Protein AF-A0A8H6GV64-F1 (afdb_monomer)

InterPro domains:
  IPR007219 Xylanolytic transcriptional activator, regulatory domain [PF04082] (19-149)
  IPR007219 Xylanolytic transcriptional activator, regulatory domain [SM00906] (19-96)
  IPR050987 ABC-transporter-regulating transcription factor-like [PTHR46910] (13-184)

Structure (mmCIF, N/CA/C/O backbone):
data_AF-A0A8H6GV64-F1
#
_entry.id   AF-A0A8H6GV64-F1
#
loop_
_atom_site.group_PDB
_atom_site.id
_atom_site.type_symbol
_atom_site.label_atom_id
_atom_site.label_alt_id
_atom_site.label_comp_id
_atom_site.label_asym_id
_atom_site.label_entity_id
_atom_site.label_seq_id
_atom_site.pdbx_PDB_ins_code
_atom_site.Cartn_x
_atom_site.Cartn_y
_atom_site.Cartn_z
_atom_site.occupancy
_atom_site.B_iso_or_equiv
_atom_site.auth_seq_id
_atom_site.auth_comp_id
_atom_site.auth_asym_id
_atom_site.auth_atom_id
_atom_site.pdbx_PDB_model_num
ATOM 1 N N . MET A 1 1 ? -35.733 38.624 -28.979 1.00 41.91 1 MET A N 1
ATOM 2 C CA . MET A 1 1 ? -34.500 38.012 -29.517 1.00 41.91 1 MET A CA 1
ATOM 3 C C . MET A 1 1 ? -33.500 37.915 -28.380 1.00 41.91 1 MET A C 1
ATOM 5 O O . MET A 1 1 ? -32.844 38.896 -28.070 1.00 41.91 1 MET A O 1
ATOM 9 N N . THR A 1 2 ? -33.459 36.774 -27.701 1.00 40.12 2 THR A N 1
ATOM 10 C CA . THR A 1 2 ? -32.492 36.476 -26.637 1.00 40.12 2 THR A CA 1
ATOM 11 C C . THR A 1 2 ? -31.689 35.271 -27.105 1.00 40.12 2 THR A C 1
ATOM 13 O O . THR A 1 2 ? -32.240 34.185 -27.264 1.00 40.12 2 THR A O 1
ATOM 16 N N . SER A 1 3 ? -30.422 35.503 -27.432 1.00 42.69 3 SER A N 1
ATOM 17 C CA . SER A 1 3 ? -29.451 34.480 -27.822 1.00 42.69 3 SER A CA 1
ATOM 18 C C . SER A 1 3 ? -29.187 33.507 -26.666 1.00 42.69 3 SER A C 1
ATOM 20 O O . SER A 1 3 ? -29.067 33.973 -25.530 1.00 42.69 3 SER A O 1
ATOM 22 N N . PRO A 1 4 ? -29.038 32.196 -26.918 1.00 49.00 4 PRO A N 1
ATOM 23 C CA . PRO A 1 4 ? -28.569 31.264 -25.904 1.00 49.00 4 PRO A CA 1
ATOM 24 C C . PRO A 1 4 ? -27.054 31.430 -25.705 1.00 49.00 4 PRO A C 1
ATOM 26 O O . PRO A 1 4 ? -26.285 31.518 -26.663 1.00 49.00 4 PRO A O 1
ATOM 29 N N . THR A 1 5 ? -26.643 31.514 -24.445 1.00 54.28 5 THR A N 1
ATOM 30 C CA . THR A 1 5 ? -25.254 31.451 -23.975 1.00 54.28 5 THR A CA 1
ATOM 31 C C . THR A 1 5 ? -24.628 30.108 -24.383 1.00 54.28 5 THR A C 1
ATOM 33 O O . THR A 1 5 ? -25.319 29.093 -24.301 1.00 54.28 5 THR A O 1
ATOM 36 N N . PRO A 1 6 ? -23.357 30.058 -24.824 1.00 50.47 6 PRO A N 1
ATOM 37 C CA . PRO A 1 6 ? -22.739 28.809 -25.247 1.00 50.47 6 PRO A CA 1
ATOM 38 C C . PRO A 1 6 ? -22.439 27.931 -24.029 1.00 50.47 6 PRO A C 1
ATOM 40 O O . PRO A 1 6 ? -21.877 28.406 -23.039 1.00 50.47 6 PRO A O 1
ATOM 43 N N . ASP A 1 7 ? -22.814 26.656 -24.126 1.00 48.22 7 ASP A N 1
ATOM 44 C CA . ASP A 1 7 ? -22.441 25.617 -23.172 1.00 48.22 7 ASP A CA 1
ATOM 45 C C . ASP A 1 7 ? -20.923 25.609 -22.973 1.00 48.22 7 ASP A C 1
ATOM 47 O O . ASP A 1 7 ? -20.136 25.511 -23.920 1.00 48.22 7 ASP A O 1
ATOM 51 N N . SER A 1 8 ? -20.509 25.717 -21.714 1.00 43.03 8 SER A N 1
ATOM 52 C CA . SER A 1 8 ? -19.135 25.466 -21.311 1.00 43.03 8 SER A CA 1
ATOM 53 C C . SER A 1 8 ? -18.779 24.000 -21.600 1.00 43.03 8 SER A C 1
ATOM 55 O O . SER A 1 8 ? -19.611 23.108 -21.412 1.00 43.03 8 SER A O 1
ATOM 57 N N . PRO A 1 9 ? -17.546 23.709 -22.053 1.00 41.31 9 PRO A N 1
ATOM 58 C CA . PRO A 1 9 ? -17.137 22.343 -22.332 1.00 41.31 9 PRO A CA 1
ATOM 59 C C . PRO A 1 9 ? -17.160 21.541 -21.028 1.00 41.31 9 PRO A C 1
ATOM 61 O O . PRO A 1 9 ? -16.370 21.785 -20.113 1.00 41.31 9 PRO A O 1
ATOM 64 N N . GLN A 1 10 ? -18.074 20.573 -20.949 1.00 39.97 10 GLN A N 1
ATOM 65 C CA . GLN A 1 10 ? -18.028 19.511 -19.954 1.00 39.97 10 GLN A CA 1
ATOM 66 C C . GLN A 1 10 ? -16.743 18.720 -20.197 1.00 39.97 10 GLN A C 1
ATOM 68 O O . GLN A 1 10 ? -16.682 17.838 -21.052 1.00 39.97 10 GLN A O 1
ATOM 73 N N . SER A 1 11 ? -15.689 19.074 -19.465 1.00 36.97 11 SER A N 1
ATOM 74 C CA . SER A 1 11 ? -14.504 18.234 -19.368 1.00 36.97 11 SER A CA 1
ATOM 75 C C . SER A 1 11 ? -14.961 16.860 -18.863 1.00 36.97 11 SER A C 1
ATOM 77 O O . SER A 1 11 ? -15.677 16.810 -17.855 1.00 36.97 11 SER A O 1
ATOM 79 N N . PRO A 1 12 ? -14.614 15.743 -19.526 1.00 37.88 12 PRO A N 1
ATOM 80 C CA . PRO A 1 12 ? -14.959 14.406 -19.069 1.00 37.88 12 PRO A CA 1
ATOM 81 C C . PRO A 1 12 ? -14.041 14.037 -17.897 1.00 37.88 12 PRO A C 1
ATOM 83 O O . PRO A 1 12 ? -13.244 13.107 -17.974 1.00 37.88 12 PRO A O 1
ATOM 86 N N . ALA A 1 13 ? -14.134 14.784 -16.796 1.00 44.25 13 ALA A N 1
ATOM 87 C CA . ALA A 1 13 ? -13.658 14.325 -15.507 1.00 44.25 13 ALA A CA 1
ATOM 88 C C . ALA A 1 13 ? -14.448 13.046 -15.203 1.00 44.25 13 ALA A C 1
ATOM 90 O O . ALA A 1 13 ? -15.680 13.072 -15.108 1.00 44.25 13 ALA A O 1
ATOM 91 N N . GLY A 1 14 ? -13.742 11.913 -15.198 1.00 46.50 14 GLY A N 1
ATOM 92 C CA . GLY A 1 14 ? -14.312 10.574 -15.113 1.00 46.50 14 GLY A CA 1
ATOM 93 C C . GLY A 1 14 ? -15.399 10.502 -14.048 1.00 46.50 14 GLY A C 1
ATOM 94 O O . GLY A 1 14 ? -15.215 10.950 -12.923 1.00 46.50 14 GLY A O 1
ATOM 95 N N . LYS A 1 15 ? -16.567 9.975 -14.421 1.00 53.22 15 LYS A N 1
ATOM 96 C CA . LYS A 1 15 ? -17.739 9.885 -13.543 1.00 53.22 15 LYS A CA 1
ATOM 97 C C . LYS A 1 15 ? -17.334 9.175 -12.230 1.00 53.22 15 LYS A C 1
ATOM 99 O O . LYS A 1 15 ? -17.164 7.953 -12.268 1.00 53.22 15 LYS A O 1
ATOM 104 N N . PRO A 1 16 ? -17.263 9.870 -11.073 1.00 58.72 16 PRO A N 1
ATOM 105 C CA . PRO A 1 16 ? -16.646 9.352 -9.836 1.00 58.72 16 PRO A CA 1
ATOM 106 C C . PRO A 1 16 ? -17.297 8.086 -9.264 1.00 58.72 16 PRO A C 1
ATOM 108 O O . PRO A 1 16 ? -16.763 7.426 -8.379 1.00 58.72 16 PRO A O 1
ATOM 111 N N . LYS A 1 17 ? -18.496 7.741 -9.746 1.00 62.38 17 LYS A N 1
ATOM 112 C CA . LYS A 1 17 ? -19.212 6.531 -9.337 1.00 62.38 17 LYS A CA 1
ATOM 113 C C . LYS A 1 17 ? -18.614 5.259 -9.944 1.00 62.38 17 LYS A C 1
ATOM 115 O O . LYS A 1 17 ? -18.640 4.229 -9.286 1.00 62.38 17 LYS A O 1
ATOM 120 N N . TYR A 1 18 ? -18.070 5.310 -11.163 1.00 74.69 18 TYR A N 1
ATOM 121 C CA . TYR A 1 18 ? -17.567 4.109 -11.846 1.00 74.69 18 TYR A CA 1
ATOM 122 C C . TYR A 1 18 ? -16.149 3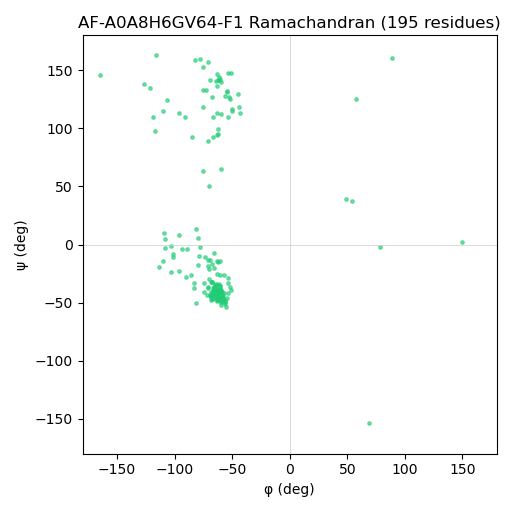.738 -11.414 1.00 74.69 18 TYR A C 1
ATOM 124 O O . TYR A 1 18 ? -15.839 2.553 -11.329 1.00 74.69 18 TYR A O 1
ATOM 132 N N . SER A 1 19 ? -15.313 4.731 -11.093 1.00 76.38 19 SER A N 1
ATOM 133 C CA . SER A 1 19 ? -13.940 4.501 -10.630 1.00 76.38 19 SER A CA 1
ATOM 134 C C . SER A 1 19 ? -13.907 3.646 -9.364 1.00 76.38 19 SER A C 1
ATOM 136 O O . SER A 1 19 ? -13.116 2.714 -9.292 1.00 76.38 19 SER A O 1
ATOM 138 N N . TRP A 1 20 ? -14.822 3.880 -8.417 1.00 79.31 20 TRP A N 1
ATOM 139 C CA . TRP A 1 20 ? -14.913 3.085 -7.189 1.00 79.31 20 TRP A CA 1
ATOM 140 C C . TRP A 1 20 ? -15.242 1.608 -7.444 1.00 79.31 20 TRP A C 1
ATOM 142 O O . TRP A 1 20 ? -14.655 0.727 -6.822 1.00 79.31 20 TRP A O 1
ATOM 152 N N . HIS A 1 21 ? -16.153 1.320 -8.377 1.00 84.31 21 HIS A N 1
ATOM 153 C CA . HIS A 1 21 ? -16.499 -0.062 -8.720 1.00 84.31 21 HIS A CA 1
ATOM 154 C C . HIS A 1 21 ? -15.339 -0.779 -9.415 1.00 84.31 21 HIS A C 1
ATOM 156 O O . HIS A 1 21 ? -14.999 -1.894 -9.036 1.00 84.31 21 HIS A O 1
ATOM 162 N N . ILE A 1 22 ? -14.695 -0.116 -10.378 1.00 86.38 22 ILE A N 1
ATOM 163 C CA . ILE A 1 22 ? -13.518 -0.657 -11.072 1.00 86.38 22 ILE A CA 1
ATOM 164 C C . ILE A 1 22 ? -12.380 -0.907 -10.076 1.00 86.38 22 ILE A C 1
ATOM 166 O O . ILE A 1 22 ? -11.725 -1.945 -10.127 1.00 86.38 22 ILE A O 1
ATOM 170 N N . PHE A 1 23 ? -12.174 0.020 -9.142 1.00 85.88 23 PHE A N 1
ATOM 171 C CA . PHE A 1 23 ? -11.189 -0.124 -8.080 1.00 85.88 23 PHE A CA 1
ATOM 172 C C . PHE A 1 23 ? -11.495 -1.326 -7.175 1.00 85.88 23 PHE A C 1
ATOM 174 O O . PHE A 1 23 ? -10.596 -2.107 -6.880 1.00 85.88 23 PHE A O 1
ATOM 181 N N . GLY A 1 24 ? -12.761 -1.532 -6.799 1.00 88.38 24 GLY A N 1
ATOM 182 C CA . GLY A 1 24 ? -13.186 -2.715 -6.044 1.00 88.38 24 GLY A CA 1
ATOM 183 C C . GLY A 1 24 ? -12.850 -4.033 -6.752 1.00 88.38 24 GLY A C 1
ATOM 184 O O . GLY A 1 24 ? -12.341 -4.959 -6.118 1.00 88.38 24 GLY A O 1
ATOM 185 N N . GLU A 1 25 ? -13.053 -4.105 -8.069 1.00 91.69 25 GLU A N 1
ATOM 186 C CA . GLU A 1 25 ? -12.667 -5.280 -8.864 1.00 91.69 25 GLU A CA 1
ATOM 187 C C . GLU A 1 25 ? -11.144 -5.462 -8.926 1.00 91.69 25 GLU A C 1
ATOM 189 O O . GLU A 1 25 ? -10.647 -6.575 -8.751 1.00 91.69 25 GLU A O 1
ATOM 194 N N . ALA A 1 26 ? -10.381 -4.377 -9.101 1.00 91.75 26 ALA A N 1
ATOM 195 C CA . ALA A 1 26 ? -8.918 -4.426 -9.082 1.00 91.75 26 ALA A CA 1
ATOM 196 C C . ALA A 1 26 ? -8.378 -4.934 -7.733 1.00 91.75 26 ALA A C 1
ATOM 198 O O . ALA A 1 26 ? -7.485 -5.783 -7.704 1.00 91.75 26 ALA A O 1
ATOM 199 N N . THR A 1 27 ? -8.965 -4.485 -6.622 1.00 91.06 27 THR A N 1
ATOM 200 C CA . THR A 1 27 ? -8.671 -4.990 -5.274 1.00 91.06 27 THR A CA 1
ATOM 201 C C . THR A 1 27 ? -8.919 -6.484 -5.166 1.00 91.06 27 THR A C 1
ATOM 203 O O . THR A 1 27 ? -8.066 -7.222 -4.667 1.00 91.06 27 THR A O 1
ATOM 206 N N . ARG A 1 28 ? -10.056 -6.957 -5.679 1.00 91.00 28 ARG A N 1
ATOM 207 C CA . ARG A 1 28 ? -10.393 -8.378 -5.641 1.00 91.00 28 ARG A CA 1
ATOM 208 C C . ARG A 1 28 ? -9.423 -9.219 -6.467 1.00 91.00 28 ARG A C 1
ATOM 210 O O . ARG A 1 28 ? -9.003 -10.280 -6.013 1.00 91.00 28 ARG A O 1
ATOM 217 N N . LEU A 1 29 ? -9.025 -8.738 -7.643 1.00 93.94 29 LEU A N 1
ATOM 218 C CA . LEU A 1 29 ? -8.012 -9.394 -8.472 1.00 93.94 29 LEU A CA 1
ATOM 219 C C . LEU A 1 29 ? -6.659 -9.465 -7.756 1.00 93.94 29 LEU A C 1
ATOM 221 O O . LEU A 1 29 ? -6.052 -10.534 -7.720 1.00 93.94 29 LEU A O 1
ATOM 225 N N . ALA A 1 30 ? -6.218 -8.373 -7.127 1.00 93.06 30 ALA A N 1
ATOM 226 C CA . ALA A 1 30 ? -4.969 -8.350 -6.368 1.00 93.06 30 ALA A CA 1
ATOM 227 C C . ALA A 1 30 ? -4.967 -9.370 -5.215 1.00 93.06 30 ALA A C 1
ATOM 229 O O . ALA A 1 30 ? -3.956 -10.031 -4.982 1.00 93.06 30 ALA A O 1
ATOM 230 N N . GLN A 1 31 ? -6.104 -9.536 -4.532 1.00 91.12 31 GLN A N 1
ATOM 231 C CA . GLN A 1 31 ? -6.280 -10.541 -3.479 1.00 91.12 31 GLN A CA 1
ATOM 232 C C . GLN A 1 31 ? -6.242 -11.972 -4.027 1.00 91.12 31 GLN A C 1
ATOM 234 O O . GLN A 1 31 ? -5.540 -12.816 -3.479 1.00 91.12 31 GLN A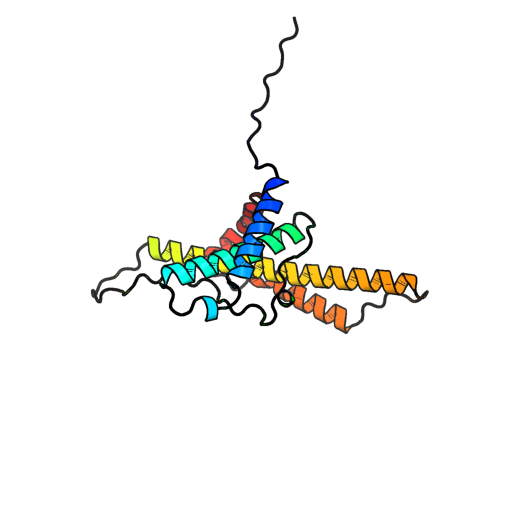 O 1
ATOM 239 N N . VAL A 1 32 ? -6.961 -12.251 -5.121 1.00 92.94 32 VAL A N 1
ATOM 240 C CA . VAL A 1 32 ? -6.994 -13.587 -5.749 1.00 92.94 32 VAL A CA 1
ATOM 241 C C . VAL A 1 32 ? -5.614 -13.998 -6.257 1.00 92.94 32 VAL A C 1
ATOM 243 O O . VAL A 1 32 ? -5.220 -15.151 -6.107 1.00 92.94 32 VAL A O 1
ATOM 246 N N . MET A 1 33 ? -4.864 -13.054 -6.822 1.00 94.12 33 MET A N 1
ATOM 247 C CA . MET A 1 33 ? -3.493 -13.275 -7.286 1.00 94.12 33 MET A CA 1
ATOM 248 C C . MET A 1 33 ? -2.462 -13.276 -6.148 1.00 94.12 33 MET A C 1
ATOM 250 O O . MET A 1 33 ? -1.283 -13.476 -6.419 1.00 94.12 33 MET A O 1
ATOM 254 N N . GLN A 1 34 ? -2.890 -13.041 -4.903 1.00 94.56 34 GLN A N 1
ATOM 255 C CA . GLN A 1 34 ? -2.037 -12.969 -3.715 1.00 94.56 34 GLN A CA 1
ATOM 256 C C . GLN A 1 34 ? -0.883 -11.970 -3.853 1.00 94.56 34 GLN A C 1
ATOM 258 O O . GLN A 1 34 ? 0.208 -12.196 -3.339 1.00 94.56 34 GLN A O 1
ATOM 263 N N . LEU A 1 35 ? -1.121 -10.830 -4.512 1.00 95.38 35 LEU A N 1
ATOM 264 C CA . LEU A 1 35 ? -0.062 -9.852 -4.796 1.00 95.38 35 LEU A CA 1
ATOM 265 C C . LEU A 1 35 ? 0.515 -9.178 -3.539 1.00 95.38 35 LEU A C 1
ATOM 267 O O . LEU A 1 35 ? 1.481 -8.426 -3.641 1.00 95.38 35 LEU A O 1
ATOM 271 N N . ASN A 1 36 ? -0.077 -9.423 -2.366 1.00 94.69 36 ASN A N 1
ATOM 272 C CA . ASN A 1 36 ? 0.444 -9.045 -1.052 1.00 94.69 36 ASN A CA 1
ATOM 273 C C . ASN A 1 36 ? 1.557 -9.984 -0.545 1.00 94.69 36 ASN A C 1
AT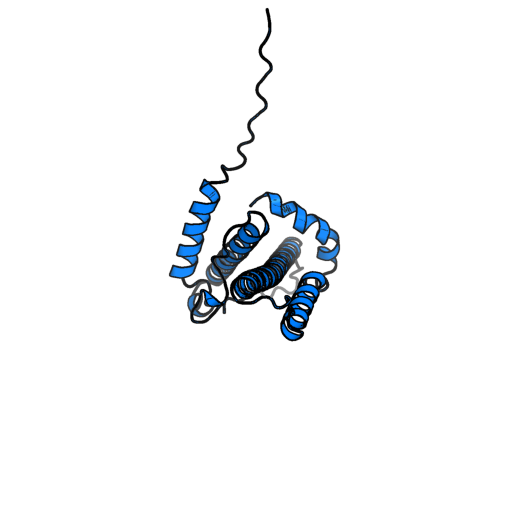OM 275 O O . ASN A 1 36 ? 2.168 -9.681 0.485 1.00 94.69 36 ASN A O 1
ATOM 279 N N . LEU A 1 37 ? 1.788 -11.115 -1.218 1.00 95.69 37 LEU A N 1
ATOM 280 C CA . LEU A 1 37 ? 2.808 -12.093 -0.868 1.00 95.69 37 LEU A CA 1
ATOM 281 C C . LEU A 1 37 ? 3.976 -12.046 -1.848 1.00 95.69 37 LEU A C 1
ATOM 283 O O . LEU A 1 37 ? 3.788 -12.272 -3.042 1.00 95.69 37 LEU A O 1
ATOM 287 N N . GLU A 1 38 ? 5.192 -11.853 -1.342 1.00 94.88 38 GLU A N 1
ATOM 288 C CA . GLU A 1 38 ? 6.400 -11.903 -2.178 1.00 94.88 38 GLU A CA 1
ATOM 289 C C . GLU A 1 38 ? 6.612 -13.309 -2.767 1.00 94.88 38 GLU A C 1
ATOM 291 O O . GLU A 1 38 ? 6.999 -13.448 -3.922 1.00 94.88 38 GLU A O 1
ATOM 296 N N . THR A 1 39 ? 6.242 -14.353 -2.019 1.00 95.81 39 THR A N 1
ATOM 297 C CA . THR A 1 39 ? 6.300 -15.752 -2.472 1.00 95.81 39 THR A CA 1
ATOM 298 C C . THR A 1 39 ? 5.422 -16.023 -3.697 1.00 95.81 39 THR A C 1
ATOM 300 O O . THR A 1 39 ? 5.729 -16.910 -4.486 1.00 95.81 39 THR A O 1
ATOM 303 N N . SER A 1 40 ? 4.355 -15.239 -3.913 1.00 95.38 40 SER A N 1
ATOM 304 C CA . SER A 1 40 ? 3.512 -15.341 -5.119 1.00 95.38 40 SER A CA 1
ATOM 305 C C . SER A 1 40 ? 4.223 -14.869 -6.396 1.00 95.38 40 SER A C 1
ATOM 307 O O . SER A 1 40 ? 3.732 -15.098 -7.505 1.00 95.38 40 SER A O 1
ATOM 309 N N . LEU A 1 41 ? 5.359 -14.182 -6.239 1.00 94.56 41 LEU A N 1
ATOM 310 C CA . LEU A 1 41 ? 6.156 -13.608 -7.319 1.00 94.56 41 LEU A CA 1
ATOM 311 C C . LEU A 1 41 ? 7.386 -14.464 -7.653 1.00 94.56 41 LEU A C 1
ATOM 313 O O . LEU A 1 41 ? 8.069 -14.191 -8.642 1.00 94.56 41 LEU A O 1
ATOM 317 N N . GLU A 1 42 ? 7.671 -15.495 -6.855 1.00 93.62 42 GLU A N 1
ATOM 318 C CA . GLU A 1 42 ? 8.791 -16.406 -7.079 1.00 93.62 42 GLU A CA 1
ATOM 319 C C . GLU A 1 42 ? 8.625 -17.175 -8.397 1.00 93.62 42 GLU A C 1
ATOM 321 O O . GLU A 1 42 ? 7.545 -17.651 -8.747 1.00 93.62 42 GLU A O 1
ATOM 326 N N . GLY A 1 43 ? 9.717 -17.291 -9.157 1.00 91.31 43 GLY A N 1
ATOM 327 C CA . GLY A 1 43 ? 9.730 -17.980 -10.451 1.00 91.31 43 GLY A CA 1
ATOM 328 C C . GLY A 1 43 ? 9.155 -17.181 -11.628 1.00 91.31 43 GLY A C 1
ATOM 329 O O . GLY A 1 43 ? 9.202 -17.672 -12.756 1.00 91.31 43 GLY A O 1
ATOM 330 N N . LEU A 1 44 ? 8.650 -15.960 -11.407 1.00 92.88 44 LEU A N 1
ATOM 331 C CA . LEU A 1 44 ? 8.256 -15.052 -12.488 1.00 92.88 44 LEU A CA 1
ATOM 332 C C . LEU A 1 44 ? 9.472 -14.371 -13.125 1.00 92.88 44 LEU A C 1
ATOM 334 O O . LEU A 1 44 ? 10.536 -14.240 -12.520 1.00 92.88 44 LEU A O 1
ATOM 338 N N . GLN A 1 45 ? 9.290 -13.871 -14.349 1.00 92.44 45 GLN A N 1
ATOM 339 C CA . GLN A 1 45 ? 10.271 -12.981 -14.969 1.00 92.44 45 GLN A CA 1
ATOM 340 C C . GLN A 1 45 ? 10.432 -11.704 -14.121 1.00 92.44 45 GLN A C 1
ATOM 342 O O . GLN A 1 45 ? 9.420 -11.188 -13.636 1.00 92.44 45 GLN A O 1
ATOM 347 N N . PRO A 1 46 ? 11.645 -11.131 -13.982 1.00 90.00 46 PRO A N 1
ATOM 348 C CA . PRO A 1 46 ? 11.876 -9.953 -13.134 1.00 90.00 46 PRO A CA 1
ATOM 349 C C . PRO A 1 46 ? 10.949 -8.768 -13.448 1.00 90.00 46 PRO A C 1
ATOM 351 O O . PRO A 1 46 ? 10.391 -8.148 -12.543 1.00 90.00 46 PRO A O 1
ATOM 354 N N . ILE A 1 47 ? 10.715 -8.507 -14.739 1.00 89.62 47 ILE A N 1
ATOM 355 C CA . ILE A 1 47 ? 9.754 -7.508 -15.234 1.00 89.62 47 ILE A CA 1
ATOM 356 C C . ILE A 1 47 ? 8.333 -7.775 -14.725 1.00 89.62 47 ILE A C 1
ATOM 358 O O . ILE A 1 47 ? 7.641 -6.855 -14.296 1.00 89.62 47 ILE A O 1
ATOM 362 N N . GLU A 1 48 ? 7.885 -9.027 -14.758 1.00 93.06 48 GLU A N 1
ATOM 363 C CA . GLU A 1 48 ? 6.532 -9.392 -14.352 1.00 93.06 48 GLU A CA 1
ATOM 364 C C . GLU A 1 48 ? 6.363 -9.295 -12.834 1.00 93.06 48 GLU A C 1
ATOM 366 O O . GLU A 1 48 ? 5.373 -8.727 -12.367 1.00 93.06 48 GLU A O 1
ATOM 371 N N . ALA A 1 49 ? 7.342 -9.784 -12.067 1.00 93.94 49 ALA A N 1
ATOM 372 C CA . ALA A 1 49 ? 7.363 -9.642 -10.615 1.00 93.94 49 ALA A CA 1
ATOM 373 C C . ALA A 1 49 ? 7.274 -8.161 -10.212 1.00 93.94 49 ALA A C 1
ATOM 375 O O . ALA A 1 49 ? 6.413 -7.781 -9.419 1.00 93.94 49 ALA A O 1
ATOM 376 N N . GLU A 1 50 ? 8.084 -7.301 -10.829 1.00 92.25 50 GLU A N 1
ATOM 377 C CA . GLU A 1 50 ? 8.092 -5.863 -10.556 1.00 92.25 50 GLU A CA 1
ATOM 378 C C . GLU A 1 50 ? 6.760 -5.182 -10.919 1.00 92.25 50 GLU A C 1
ATOM 380 O O . GLU A 1 50 ? 6.237 -4.377 -10.142 1.00 92.25 50 GLU A O 1
ATOM 385 N N . LEU A 1 51 ? 6.156 -5.525 -12.063 1.00 92.62 51 LEU A N 1
ATOM 386 C CA . LEU A 1 51 ? 4.834 -5.012 -12.441 1.00 92.62 51 LEU A CA 1
ATOM 387 C C . LEU A 1 51 ? 3.752 -5.428 -11.437 1.00 92.62 51 LEU A C 1
ATOM 389 O O . LEU A 1 51 ? 2.890 -4.616 -11.095 1.00 92.62 51 LEU A O 1
ATOM 393 N N . ARG A 1 52 ? 3.814 -6.660 -10.924 1.00 95.50 52 ARG A N 1
ATOM 394 C CA . ARG A 1 52 ? 2.884 -7.164 -9.907 1.00 95.50 52 ARG A CA 1
ATOM 395 C C . ARG A 1 52 ? 3.067 -6.476 -8.552 1.00 95.50 52 ARG A C 1
ATOM 397 O O . ARG A 1 52 ? 2.059 -6.087 -7.958 1.00 95.50 52 ARG A O 1
ATOM 404 N N . ARG A 1 53 ? 4.309 -6.221 -8.106 1.00 95.62 53 ARG A N 1
ATOM 405 C CA . ARG A 1 53 ? 4.574 -5.392 -6.909 1.00 95.62 53 ARG A CA 1
ATOM 406 C C . ARG A 1 53 ? 3.943 -4.014 -7.062 1.00 95.62 53 ARG A C 1
ATOM 408 O O . ARG A 1 53 ? 3.207 -3.561 -6.189 1.00 95.62 53 ARG A O 1
ATOM 415 N N . ARG A 1 54 ? 4.176 -3.352 -8.199 1.00 93.75 54 ARG A N 1
ATOM 416 C CA . ARG A 1 54 ? 3.614 -2.020 -8.475 1.00 93.75 54 ARG A CA 1
ATOM 417 C C . ARG A 1 54 ? 2.092 -2.033 -8.497 1.00 93.75 54 ARG A C 1
ATOM 419 O O . ARG A 1 54 ? 1.484 -1.160 -7.888 1.00 93.75 54 ARG A O 1
ATOM 426 N N . ALA A 1 55 ? 1.480 -3.019 -9.151 1.00 94.81 55 ALA A N 1
ATOM 427 C CA . ALA A 1 55 ? 0.028 -3.158 -9.202 1.00 94.81 55 ALA A CA 1
ATOM 428 C C . ALA A 1 55 ? -0.576 -3.280 -7.795 1.00 94.81 55 ALA A C 1
ATOM 430 O O . ALA A 1 55 ? -1.508 -2.545 -7.467 1.00 94.81 55 ALA A O 1
ATOM 431 N N . PHE A 1 56 ? 0.001 -4.133 -6.942 1.00 95.69 56 PHE A N 1
ATOM 432 C CA . PHE A 1 56 ? -0.413 -4.251 -5.545 1.00 95.69 56 PHE A CA 1
ATOM 433 C C . PHE A 1 56 ? -0.332 -2.914 -4.811 1.00 95.69 56 PHE A C 1
ATOM 435 O O . PHE A 1 56 ? -1.310 -2.473 -4.211 1.00 95.69 56 PHE A O 1
ATOM 442 N N . TRP A 1 57 ? 0.815 -2.242 -4.889 1.00 94.69 57 TRP A N 1
ATOM 443 C CA . TRP A 1 57 ? 1.045 -1.000 -4.162 1.00 94.69 57 TRP A CA 1
ATOM 444 C C . TRP A 1 57 ? 0.187 0.172 -4.660 1.00 94.69 57 TRP A C 1
ATOM 446 O O . TRP A 1 57 ? -0.236 0.996 -3.850 1.00 94.69 57 TRP A O 1
ATOM 456 N N . ILE A 1 58 ? -0.129 0.228 -5.959 1.00 92.62 58 ILE A N 1
ATOM 457 C CA . ILE A 1 58 ? -1.079 1.194 -6.537 1.00 92.62 58 ILE A CA 1
ATOM 458 C C . ILE A 1 58 ? -2.480 0.982 -5.956 1.00 92.62 58 ILE A C 1
ATOM 460 O O . ILE A 1 58 ? -3.129 1.935 -5.526 1.00 92.62 58 ILE A O 1
ATOM 464 N N . VAL A 1 59 ? -2.940 -0.268 -5.908 1.00 93.38 59 VAL A N 1
ATOM 465 C CA . VAL A 1 59 ? -4.242 -0.599 -5.325 1.00 93.38 59 VAL A CA 1
ATOM 466 C C . VAL A 1 59 ? -4.238 -0.299 -3.822 1.00 93.38 59 VAL A C 1
ATOM 468 O O . VAL A 1 59 ? -5.128 0.381 -3.322 1.00 93.38 59 VAL A O 1
ATOM 471 N N . TYR A 1 60 ? -3.191 -0.690 -3.099 1.00 92.62 60 TYR A N 1
ATOM 472 C CA . TYR A 1 60 ? -3.050 -0.417 -1.669 1.00 92.62 60 TYR A CA 1
ATOM 473 C C . TYR A 1 60 ? -3.080 1.085 -1.335 1.00 92.62 60 TYR A C 1
ATOM 475 O O . TYR A 1 60 ? -3.752 1.489 -0.385 1.00 92.62 60 TYR A O 1
ATOM 483 N N . MET A 1 61 ? -2.389 1.935 -2.107 1.00 90.94 61 MET A N 1
ATOM 484 C CA . MET A 1 61 ? -2.447 3.389 -1.895 1.00 90.94 61 MET A CA 1
ATOM 485 C C . MET A 1 61 ? -3.800 3.987 -2.289 1.00 90.94 61 MET A C 1
ATOM 487 O O . MET A 1 61 ? -4.266 4.903 -1.614 1.00 90.94 61 MET A O 1
ATOM 491 N N . GLY A 1 62 ? -4.434 3.472 -3.349 1.00 88.75 62 GLY A N 1
ATOM 492 C CA . GLY A 1 62 ? -5.724 3.963 -3.832 1.00 88.75 62 GLY A CA 1
ATOM 493 C C . GLY A 1 62 ? -6.839 3.773 -2.804 1.00 88.75 62 GLY A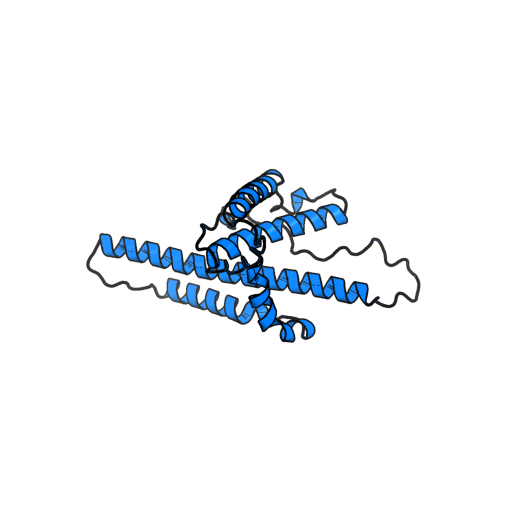 C 1
ATOM 494 O O . GLY A 1 62 ? -7.691 4.643 -2.643 1.00 88.75 62 GLY A O 1
ATOM 495 N N . ASP A 1 63 ? -6.787 2.682 -2.038 1.00 90.06 63 ASP A N 1
ATOM 496 C CA . ASP A 1 63 ? -7.727 2.423 -0.944 1.00 90.06 63 ASP A CA 1
ATOM 497 C C . ASP A 1 63 ? -7.598 3.490 0.153 1.00 90.06 63 ASP A C 1
ATOM 499 O O . ASP A 1 63 ? -8.582 4.077 0.608 1.00 90.06 63 ASP A O 1
ATOM 503 N N . LYS A 1 64 ? -6.355 3.814 0.526 1.00 90.44 64 LYS A N 1
ATOM 504 C CA . LYS A 1 64 ? -6.045 4.807 1.562 1.00 90.44 64 LYS A CA 1
ATOM 505 C C . LYS A 1 64 ? -6.407 6.218 1.132 1.00 90.44 64 LYS A C 1
ATOM 507 O O . LYS A 1 64 ? -7.023 6.948 1.909 1.00 90.44 64 LYS A O 1
ATOM 512 N N . SER A 1 65 ? -6.059 6.600 -0.095 1.00 87.06 65 SER A N 1
ATOM 513 C CA . SER A 1 65 ? -6.390 7.923 -0.618 1.00 87.06 65 SER A CA 1
ATOM 514 C C . SER A 1 65 ? -7.902 8.110 -0.717 1.00 87.06 65 SER A C 1
ATOM 516 O O . SER A 1 65 ? -8.411 9.136 -0.271 1.00 87.06 65 SER A O 1
ATOM 518 N N . ALA A 1 66 ? -8.649 7.101 -1.172 1.00 86.12 66 ALA A N 1
ATOM 519 C CA . ALA A 1 66 ? -10.107 7.145 -1.183 1.00 86.12 66 ALA A CA 1
ATOM 520 C C . ALA A 1 66 ? -10.699 7.235 0.234 1.00 86.12 66 ALA A C 1
ATOM 522 O O . ALA A 1 66 ? -11.670 7.966 0.458 1.00 86.12 66 ALA A O 1
ATOM 523 N N . ALA A 1 67 ? -10.118 6.534 1.209 1.00 86.75 67 ALA A N 1
ATOM 524 C CA . ALA A 1 67 ? -10.575 6.599 2.590 1.00 86.75 67 ALA A CA 1
ATOM 525 C C . ALA A 1 67 ? -10.365 7.974 3.241 1.00 86.75 67 ALA A C 1
ATOM 527 O O . ALA A 1 67 ? -11.212 8.409 4.027 1.00 86.75 67 ALA A O 1
ATOM 528 N N . ILE A 1 68 ? -9.259 8.643 2.904 1.00 86.19 68 ILE A N 1
ATOM 529 C CA . ILE A 1 68 ? -8.872 9.956 3.433 1.00 86.19 68 ILE A CA 1
ATOM 530 C C . ILE A 1 68 ? -9.600 11.091 2.700 1.00 86.19 68 ILE A C 1
ATOM 532 O O . ILE A 1 68 ? -10.198 11.947 3.344 1.00 86.19 68 ILE A O 1
ATOM 536 N N . LEU A 1 69 ? -9.577 11.099 1.365 1.00 84.44 69 LEU A N 1
ATOM 537 C CA . LEU A 1 69 ? -10.095 12.203 0.548 1.00 84.44 69 LEU A CA 1
ATOM 538 C C . LEU A 1 69 ? -11.606 12.120 0.325 1.00 84.44 69 LEU A C 1
ATOM 540 O O . LEU A 1 69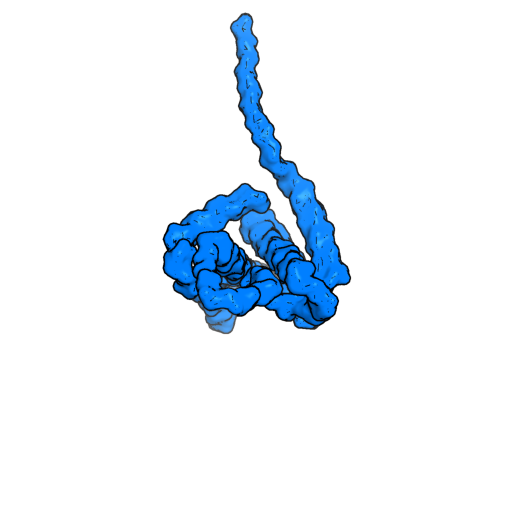 ? -12.290 13.138 0.324 1.00 84.44 69 LEU A O 1
ATOM 544 N N . ASN A 1 70 ? -12.130 10.906 0.149 1.00 82.81 70 ASN A N 1
ATOM 545 C CA . ASN A 1 70 ? -13.523 10.671 -0.241 1.00 82.81 70 ASN A CA 1
ATOM 546 C C . ASN A 1 70 ? -14.368 10.075 0.896 1.00 82.81 70 ASN A C 1
ATOM 548 O O . ASN A 1 70 ? -15.490 9.623 0.655 1.00 82.81 70 ASN A O 1
ATOM 552 N N . ASN A 1 71 ? -13.827 10.042 2.120 1.00 82.12 71 ASN A N 1
ATOM 553 C CA . ASN A 1 71 ? -14.449 9.440 3.301 1.00 82.12 71 ASN A CA 1
ATOM 554 C C . ASN A 1 71 ? -14.982 8.014 3.041 1.00 82.12 71 ASN A C 1
ATOM 556 O O . ASN A 1 71 ? -16.075 7.643 3.476 1.00 82.12 71 ASN A O 1
ATOM 560 N N . ARG A 1 72 ? -14.232 7.217 2.269 1.00 83.94 72 ARG A N 1
ATOM 561 C CA . ARG A 1 72 ? -14.562 5.811 2.003 1.00 83.94 72 ARG A CA 1
ATOM 562 C C . ARG A 1 72 ? -14.094 4.894 3.145 1.00 83.94 72 ARG A C 1
ATOM 564 O O . ARG A 1 72 ? -13.197 5.258 3.914 1.00 83.94 72 ARG A O 1
ATOM 571 N N . PRO A 1 73 ? -14.682 3.693 3.273 1.00 84.19 73 PRO A N 1
ATOM 572 C CA . PRO A 1 73 ? -14.118 2.653 4.125 1.00 84.19 73 PRO A CA 1
ATOM 573 C C . PRO A 1 73 ? -12.723 2.251 3.634 1.00 84.19 73 PRO A C 1
ATOM 575 O O . PRO A 1 73 ? -12.508 2.157 2.429 1.00 84.19 73 PRO A O 1
ATOM 578 N N . ILE A 1 74 ? -11.809 1.987 4.569 1.00 86.88 74 ILE A N 1
ATOM 579 C CA . ILE A 1 74 ? -10.537 1.315 4.271 1.00 86.88 74 ILE A CA 1
ATOM 580 C C . ILE A 1 74 ? -10.864 -0.161 4.056 1.00 86.88 74 ILE A C 1
ATOM 582 O O . ILE A 1 74 ? -11.388 -0.808 4.964 1.00 86.88 74 ILE A O 1
ATOM 586 N N . THR A 1 75 ? -10.589 -0.683 2.866 1.00 85.69 75 THR A N 1
ATOM 587 C CA . THR A 1 75 ? -10.883 -2.076 2.502 1.00 85.69 75 THR A CA 1
ATOM 588 C C . THR A 1 75 ? -9.636 -2.958 2.521 1.00 85.69 75 THR A C 1
ATOM 590 O O . THR A 1 75 ? -9.738 -4.166 2.753 1.00 85.69 75 THR A O 1
ATOM 593 N N . ILE A 1 76 ? -8.448 -2.365 2.366 1.00 87.44 76 ILE A N 1
ATOM 594 C CA . ILE A 1 76 ? -7.169 -3.075 2.353 1.00 87.44 76 ILE A CA 1
ATOM 595 C C . ILE A 1 76 ? -6.314 -2.602 3.525 1.00 87.44 76 ILE A C 1
ATOM 597 O O . ILE A 1 76 ? -5.611 -1.591 3.482 1.00 87.44 76 ILE A O 1
ATOM 601 N N . HIS A 1 77 ? -6.347 -3.386 4.593 1.00 83.75 77 HIS A N 1
ATOM 602 C CA . HIS A 1 77 ? -5.540 -3.172 5.780 1.00 83.75 77 HIS A CA 1
ATOM 603 C C . HIS A 1 77 ? -4.561 -4.333 5.981 1.00 83.75 77 HIS A C 1
ATOM 605 O O . HIS A 1 77 ? -4.751 -5.423 5.447 1.00 83.75 77 HIS A O 1
ATOM 611 N N . LYS A 1 78 ? -3.522 -4.141 6.804 1.00 78.44 78 LYS A N 1
ATOM 612 C CA . LYS A 1 78 ? -2.565 -5.215 7.140 1.00 78.44 78 LYS A CA 1
ATOM 613 C C . LYS A 1 78 ? -3.232 -6.456 7.748 1.00 78.44 78 LYS A C 1
ATOM 615 O O . LYS A 1 78 ? -2.704 -7.548 7.617 1.00 78.44 78 LYS A O 1
ATOM 620 N N . PHE A 1 79 ? -4.392 -6.280 8.382 1.00 80.56 79 PHE A N 1
ATOM 621 C CA . PHE A 1 79 ? -5.199 -7.364 8.955 1.00 80.56 79 PHE A CA 1
ATOM 622 C C . PHE A 1 79 ? -6.211 -7.963 7.967 1.00 80.56 79 PHE A C 1
ATOM 624 O O . PHE A 1 79 ? -6.881 -8.930 8.307 1.00 80.56 79 PHE A O 1
ATOM 631 N N . SER A 1 80 ? -6.329 -7.414 6.753 1.00 80.88 80 SER A N 1
ATOM 632 C CA . SER A 1 80 ? -7.162 -7.992 5.689 1.00 80.88 80 SER A CA 1
ATOM 633 C C . SER A 1 80 ? -6.541 -9.257 5.083 1.00 80.88 80 SER A C 1
ATOM 635 O O . SER A 1 80 ? -7.205 -9.949 4.318 1.00 80.88 80 SER A O 1
ATOM 637 N N . PHE A 1 81 ? -5.277 -9.553 5.403 1.00 84.62 81 PHE A N 1
ATOM 638 C CA . PHE A 1 81 ? -4.527 -10.698 4.896 1.00 84.62 81 PHE A CA 1
ATOM 639 C C . PHE A 1 81 ? -4.061 -11.570 6.060 1.00 84.62 81 PHE A C 1
ATOM 641 O O . PHE A 1 81 ? -3.507 -11.054 7.028 1.00 84.62 81 PHE A O 1
ATOM 648 N N . GLU A 1 82 ? -4.223 -12.887 5.938 1.00 83.44 82 GLU A N 1
ATOM 649 C CA . GLU A 1 82 ? -3.841 -13.852 6.979 1.00 83.44 82 GLU A CA 1
ATOM 650 C C . GLU A 1 82 ? -2.347 -13.770 7.334 1.00 83.44 82 GLU A C 1
ATOM 652 O O . GLU A 1 82 ? -1.983 -13.726 8.505 1.00 83.44 82 GLU A O 1
ATOM 657 N N . SER A 1 83 ? -1.480 -13.658 6.324 1.00 85.75 83 SER A N 1
ATOM 658 C CA . SER A 1 83 ? -0.025 -13.521 6.499 1.00 85.75 83 SER A CA 1
ATOM 659 C C . SER A 1 83 ? 0.467 -12.067 6.467 1.00 85.75 83 SER A C 1
ATOM 661 O O . SER A 1 83 ? 1.671 -11.821 6.427 1.00 85.75 83 SER A O 1
ATOM 663 N N . GLY A 1 84 ? -0.443 -11.090 6.451 1.00 90.12 84 GLY A N 1
ATOM 664 C CA . GLY A 1 84 ? -0.100 -9.683 6.257 1.00 90.12 84 GLY A CA 1
ATOM 665 C C . GLY A 1 84 ? 0.409 -9.362 4.844 1.00 90.12 84 GLY A C 1
ATOM 666 O O . GLY A 1 84 ? 0.052 -10.013 3.860 1.00 90.12 84 GLY A O 1
ATOM 667 N N . ILE A 1 85 ? 1.217 -8.304 4.746 1.00 93.12 85 ILE A N 1
ATOM 668 C CA . ILE A 1 85 ? 1.825 -7.831 3.496 1.00 93.12 85 ILE A CA 1
ATOM 669 C C . ILE A 1 85 ? 3.323 -8.125 3.575 1.00 93.12 85 ILE A C 1
ATOM 671 O O . ILE A 1 85 ? 4.008 -7.557 4.424 1.00 93.12 85 ILE A O 1
ATOM 675 N N . THR A 1 86 ? 3.813 -9.008 2.706 1.00 94.88 86 THR A N 1
ATOM 676 C CA . THR A 1 86 ? 5.243 -9.353 2.596 1.00 94.88 86 THR A CA 1
ATOM 677 C C . THR A 1 86 ? 5.876 -8.838 1.308 1.00 94.88 86 THR A C 1
ATOM 679 O O . THR A 1 86 ? 7.100 -8.777 1.232 1.00 94.88 86 THR A O 1
ATOM 682 N N . THR A 1 87 ? 5.062 -8.424 0.331 1.00 94.88 87 THR A N 1
ATOM 683 C CA . THR A 1 87 ? 5.526 -7.805 -0.913 1.00 94.88 87 THR A CA 1
ATOM 684 C C . THR A 1 87 ? 6.445 -6.625 -0.633 1.00 94.88 87 THR A C 1
ATOM 686 O O . THR A 1 87 ? 6.098 -5.700 0.102 1.00 94.88 87 THR A O 1
ATOM 689 N N . SER A 1 88 ? 7.622 -6.655 -1.239 1.00 93.94 88 SER A N 1
ATOM 690 C CA . SER A 1 88 ? 8.638 -5.616 -1.134 1.00 93.94 88 SER A CA 1
ATOM 691 C C . SER A 1 88 ? 8.228 -4.337 -1.872 1.00 93.94 88 SER A C 1
ATOM 693 O O . SER A 1 88 ? 7.387 -4.342 -2.777 1.00 93.94 88 SER A O 1
ATOM 695 N N . TYR A 1 89 ? 8.810 -3.205 -1.470 1.00 92.12 89 TYR A N 1
ATOM 696 C CA . TYR A 1 89 ? 8.675 -1.964 -2.231 1.00 92.12 89 TYR A CA 1
ATOM 697 C C . TYR A 1 89 ? 9.274 -2.140 -3.634 1.00 92.12 89 TYR A C 1
ATOM 699 O O . TYR A 1 89 ? 10.301 -2.807 -3.760 1.00 92.12 89 TYR A O 1
ATOM 707 N N . PRO A 1 90 ? 8.687 -1.523 -4.676 1.00 90.94 90 PRO A N 1
ATOM 708 C CA . PRO A 1 90 ? 9.277 -1.525 -6.007 1.00 90.94 90 PRO A CA 1
ATOM 709 C C . PRO A 1 90 ? 10.708 -0.994 -5.968 1.00 90.94 90 PRO A C 1
ATOM 711 O O . PRO A 1 90 ? 10.968 0.063 -5.386 1.00 90.94 90 PRO A O 1
ATOM 714 N N . SER A 1 91 ? 11.624 -1.731 -6.587 1.00 85.31 91 SER A N 1
ATOM 715 C CA . SER A 1 91 ? 13.048 -1.389 -6.662 1.00 85.31 91 SER A CA 1
ATOM 716 C C . SER A 1 91 ? 13.436 -0.791 -8.012 1.00 85.31 91 SER A C 1
ATOM 718 O O . SER A 1 91 ? 14.530 -0.259 -8.156 1.00 85.31 91 SER A O 1
ATOM 720 N N . GLY A 1 92 ? 12.543 -0.851 -9.004 1.00 77.44 92 GLY A N 1
ATOM 721 C CA . GLY A 1 92 ? 12.930 -0.673 -10.396 1.00 77.44 92 GLY A CA 1
ATOM 722 C C . GLY A 1 92 ? 13.329 -2.004 -11.031 1.00 77.44 92 GLY A C 1
ATOM 723 O O . GLY A 1 92 ? 13.608 -2.985 -10.345 1.00 77.44 92 GLY A O 1
ATOM 724 N N . ILE A 1 93 ? 13.313 -2.032 -12.364 1.00 69.62 93 ILE A N 1
ATOM 725 C CA . ILE A 1 93 ? 13.882 -3.139 -13.132 1.00 69.62 93 ILE A CA 1
ATOM 726 C C . ILE A 1 93 ? 15.324 -2.744 -13.381 1.00 69.62 93 ILE A C 1
ATOM 728 O O . ILE A 1 93 ? 15.574 -1.799 -14.133 1.00 69.62 93 ILE A O 1
ATOM 732 N N . GLU A 1 94 ? 16.250 -3.429 -12.725 1.00 59.16 94 GLU A N 1
ATOM 733 C CA . GLU A 1 94 ? 17.608 -3.504 -13.240 1.00 59.16 94 GLU A CA 1
ATOM 734 C C . GLU A 1 94 ? 17.499 -4.303 -14.535 1.00 59.16 94 GLU A C 1
ATOM 736 O O . GLU A 1 94 ? 17.117 -5.473 -14.520 1.00 59.16 94 GLU A O 1
ATOM 741 N N . ASP A 1 95 ? 17.686 -3.629 -15.669 1.00 51.22 95 ASP A N 1
ATOM 742 C CA . ASP A 1 95 ? 17.786 -4.319 -16.949 1.00 51.22 95 ASP A CA 1
ATOM 743 C C . ASP A 1 95 ? 18.894 -5.371 -16.806 1.00 51.22 95 ASP A C 1
ATOM 745 O O . ASP A 1 95 ? 19.956 -5.082 -16.246 1.00 51.22 95 ASP A O 1
ATOM 749 N N . GLU A 1 96 ? 18.602 -6.597 -17.233 1.00 44.66 96 GLU A N 1
ATOM 750 C CA . GLU A 1 96 ? 19.518 -7.737 -17.199 1.00 44.66 96 GLU A CA 1
ATOM 751 C C . GLU A 1 96 ? 20.924 -7.309 -17.652 1.00 44.66 96 GLU A C 1
ATOM 753 O O . GLU A 1 96 ? 21.140 -6.950 -18.808 1.00 44.66 96 GLU A O 1
ATOM 758 N N . ALA A 1 97 ? 21.856 -7.357 -16.698 1.00 39.44 97 ALA A N 1
ATOM 759 C CA . ALA A 1 97 ? 23.284 -7.088 -16.800 1.00 39.44 97 ALA A CA 1
ATOM 760 C C . ALA A 1 97 ? 23.702 -5.692 -17.329 1.00 39.44 97 ALA A C 1
ATOM 762 O O . ALA A 1 97 ? 23.483 -5.355 -18.497 1.00 39.44 97 ALA A O 1
ATOM 763 N N . PRO A 1 98 ? 24.531 -4.931 -16.577 1.00 40.88 98 PRO A N 1
ATOM 764 C CA . PRO A 1 98 ? 25.504 -4.091 -17.247 1.00 40.88 98 PRO A CA 1
ATOM 765 C C . PRO A 1 98 ? 26.406 -5.067 -17.999 1.00 40.88 98 PRO A C 1
ATOM 767 O O . PRO A 1 98 ? 27.281 -5.699 -17.404 1.00 40.88 98 PRO A O 1
ATOM 770 N N . VAL A 1 99 ? 26.171 -5.249 -19.303 1.00 41.50 99 VAL A N 1
ATOM 771 C CA . VAL A 1 99 ? 27.181 -5.829 -20.189 1.00 41.50 99 VAL A CA 1
ATOM 772 C C . VAL A 1 99 ? 28.469 -5.126 -19.801 1.00 41.50 99 VAL A C 1
ATOM 774 O O . VAL A 1 99 ? 28.506 -3.896 -19.829 1.00 41.50 99 VAL A O 1
ATOM 777 N N . LEU A 1 100 ? 29.446 -5.906 -19.333 1.00 42.22 100 LEU A N 1
ATOM 778 C CA . LEU A 1 100 ? 30.741 -5.499 -18.791 1.00 42.22 100 LEU A CA 1
ATOM 779 C C . LEU A 1 100 ? 31.547 -4.722 -19.846 1.00 42.22 100 LEU A C 1
ATOM 781 O O . LEU A 1 100 ? 32.580 -5.171 -20.331 1.00 42.22 100 LEU A O 1
ATOM 785 N N . SER A 1 101 ? 31.048 -3.556 -20.232 1.00 45.19 101 SER A N 1
ATOM 786 C CA . SER A 1 101 ? 31.710 -2.573 -21.056 1.00 45.19 101 SER A CA 1
ATOM 787 C C . SER A 1 101 ? 32.316 -1.575 -20.081 1.00 45.19 101 SER A C 1
ATOM 789 O O . SER A 1 101 ? 31.569 -0.891 -19.371 1.00 45.19 101 SER A O 1
ATOM 791 N N . PRO A 1 102 ? 33.652 -1.489 -19.990 1.00 41.91 102 PRO A N 1
ATOM 792 C CA . PRO A 1 102 ? 34.297 -0.428 -19.237 1.00 41.91 102 PRO A CA 1
ATOM 793 C C . PRO A 1 102 ? 33.941 0.900 -19.919 1.00 41.91 102 PRO A C 1
ATOM 795 O O . PRO A 1 102 ? 34.546 1.277 -20.918 1.00 41.91 102 PRO A O 1
ATOM 798 N N . GLY A 1 103 ? 32.884 1.556 -19.428 1.00 50.88 103 GLY A N 1
ATOM 799 C CA . GLY A 1 103 ? 32.337 2.770 -20.034 1.00 50.88 103 GLY A CA 1
ATOM 800 C C . GLY A 1 103 ? 30.835 3.024 -19.872 1.00 50.88 103 GLY A C 1
ATOM 801 O O . GLY A 1 103 ? 30.376 4.026 -20.413 1.00 50.88 103 GLY A O 1
ATOM 802 N N . ASN A 1 104 ? 30.058 2.191 -19.161 1.00 48.25 104 ASN A N 1
ATOM 803 C CA . ASN A 1 104 ? 28.629 2.474 -18.943 1.00 48.25 104 ASN A CA 1
ATOM 804 C C . ASN A 1 104 ? 28.436 3.723 -18.062 1.00 48.25 104 ASN A C 1
ATOM 806 O O . ASN A 1 104 ? 28.442 3.664 -16.833 1.00 48.25 104 ASN A O 1
ATOM 810 N N . LEU A 1 105 ? 28.293 4.875 -18.717 1.00 55.34 105 LEU A N 1
ATOM 811 C CA . LEU A 1 105 ? 27.842 6.119 -18.112 1.00 55.34 105 LEU A CA 1
ATOM 812 C C . LEU A 1 105 ? 26.376 5.934 -17.719 1.00 55.34 105 LEU A C 1
ATOM 814 O O . LEU A 1 105 ? 25.566 5.557 -18.564 1.00 55.34 105 LEU A O 1
ATOM 818 N N . VAL A 1 106 ? 26.041 6.211 -16.457 1.00 56.78 106 VAL A N 1
ATOM 819 C CA . VAL A 1 106 ? 24.648 6.296 -16.002 1.00 56.78 106 VAL A CA 1
ATOM 820 C C . VAL A 1 106 ? 23.909 7.222 -16.965 1.00 56.78 106 VAL A C 1
ATOM 822 O O . VAL A 1 106 ? 24.250 8.402 -17.082 1.00 56.78 106 VAL A O 1
ATOM 825 N N . THR A 1 107 ? 22.944 6.690 -17.714 1.00 59.31 107 THR A N 1
ATOM 826 C CA . THR A 1 107 ? 22.220 7.512 -18.680 1.00 59.31 107 THR A CA 1
ATOM 827 C C . THR A 1 107 ? 21.230 8.399 -17.929 1.00 59.31 107 THR A C 1
ATOM 829 O O . THR A 1 107 ? 20.718 8.028 -16.871 1.00 59.31 107 THR A O 1
ATOM 832 N N . ASN A 1 108 ? 20.889 9.567 -18.480 1.00 60.00 108 ASN A N 1
ATOM 833 C CA . ASN A 1 108 ? 19.843 10.420 -17.895 1.00 60.00 108 ASN A CA 1
ATOM 834 C C . ASN A 1 108 ? 18.510 9.662 -17.693 1.00 60.00 108 ASN A C 1
ATOM 836 O O . ASN A 1 108 ? 17.767 9.969 -16.765 1.00 60.00 108 ASN A O 1
ATOM 840 N N . SER A 1 109 ? 18.219 8.644 -18.514 1.00 62.19 109 SER A N 1
ATOM 841 C CA . SER A 1 109 ? 17.033 7.790 -18.367 1.00 62.19 109 SER A CA 1
ATOM 842 C C . SER A 1 109 ? 17.079 6.917 -17.110 1.00 62.19 109 SER A C 1
ATOM 844 O O . SER A 1 109 ? 16.033 6.639 -16.526 1.00 62.19 109 SER A O 1
ATOM 846 N N . ASP A 1 110 ? 18.260 6.484 -16.675 1.00 61.31 110 ASP A N 1
ATOM 847 C CA . ASP A 1 110 ? 18.411 5.638 -15.486 1.00 61.31 110 ASP A CA 1
ATOM 848 C C . ASP A 1 110 ? 18.219 6.464 -14.217 1.00 61.31 110 ASP A C 1
ATOM 850 O O . ASP A 1 110 ? 17.465 6.068 -13.330 1.00 61.31 110 ASP A O 1
ATOM 854 N N . VAL A 1 111 ? 18.771 7.681 -14.195 1.00 63.22 111 VAL A N 1
ATOM 855 C CA . VAL A 1 111 ? 18.540 8.653 -13.116 1.00 63.22 111 VAL A CA 1
ATOM 856 C C . VAL A 1 111 ? 17.052 9.009 -13.005 1.00 63.22 111 VAL A C 1
ATOM 858 O O . VAL A 1 111 ? 16.491 9.005 -11.911 1.00 63.22 111 VAL A O 1
ATOM 861 N N . VAL A 1 112 ? 16.366 9.258 -14.128 1.00 64.44 112 VAL A N 1
ATOM 862 C CA . VAL A 1 112 ? 14.919 9.555 -14.130 1.00 64.44 112 VAL A CA 1
ATOM 863 C C . VAL A 1 112 ? 14.088 8.364 -13.630 1.00 64.44 112 VAL A C 1
ATOM 865 O O . VAL A 1 112 ? 13.121 8.551 -12.893 1.00 64.44 112 VAL A O 1
ATOM 868 N N . ARG A 1 113 ? 14.459 7.126 -13.976 1.00 65.44 113 ARG A N 1
ATOM 869 C CA . ARG A 1 113 ? 13.761 5.928 -13.483 1.00 65.44 113 ARG A CA 1
ATOM 870 C C . ARG A 1 113 ? 13.944 5.732 -11.978 1.00 65.44 113 ARG A C 1
ATOM 872 O O . ARG A 1 113 ? 12.948 5.524 -11.287 1.00 65.44 113 ARG A O 1
ATOM 879 N N . ILE A 1 114 ? 15.173 5.850 -11.475 1.00 67.12 114 ILE A N 1
ATOM 880 C CA . ILE A 1 114 ? 15.490 5.718 -10.042 1.00 67.12 114 ILE A CA 1
ATOM 881 C C . ILE A 1 114 ? 14.729 6.777 -9.233 1.00 67.12 114 ILE A C 1
ATOM 883 O O . ILE A 1 114 ? 13.986 6.439 -8.313 1.00 67.12 114 ILE A O 1
ATOM 887 N N . THR A 1 115 ? 14.800 8.039 -9.663 1.00 73.56 115 THR A N 1
ATOM 888 C CA . THR A 1 115 ? 14.109 9.157 -8.996 1.00 73.56 115 THR A CA 1
ATOM 889 C C . THR A 1 115 ? 12.584 8.981 -8.979 1.00 73.56 115 THR A C 1
ATOM 891 O O . THR A 1 115 ? 11.927 9.343 -8.000 1.00 73.56 115 THR A O 1
ATOM 894 N N . CYS A 1 116 ? 11.999 8.374 -10.020 1.00 79.88 116 CYS A N 1
ATOM 895 C CA . CYS A 1 116 ? 10.569 8.070 -10.074 1.00 79.88 116 CYS A CA 1
ATOM 896 C C . CYS A 1 116 ? 10.163 6.964 -9.086 1.00 79.88 116 CYS A C 1
ATOM 898 O O . CYS A 1 116 ? 9.153 7.112 -8.396 1.00 79.88 116 CYS A O 1
ATOM 900 N N . ILE A 1 117 ? 10.946 5.885 -8.976 1.00 85.31 117 ILE A N 1
ATOM 901 C CA . ILE A 1 117 ? 10.666 4.785 -8.036 1.00 85.31 117 ILE A CA 1
ATOM 902 C C . ILE A 1 117 ? 10.799 5.246 -6.588 1.00 85.31 117 ILE A C 1
ATOM 904 O O . ILE A 1 117 ? 9.953 4.929 -5.753 1.00 85.31 117 ILE A O 1
ATOM 908 N N . GLU A 1 118 ? 11.800 6.062 -6.287 1.00 84.12 118 GLU A N 1
ATOM 909 C CA . GLU A 1 118 ? 11.948 6.652 -4.958 1.00 84.12 118 GLU A CA 1
ATOM 910 C C . GLU A 1 118 ? 10.785 7.582 -4.614 1.00 84.12 118 GLU A C 1
ATOM 912 O O . GLU A 1 118 ? 10.247 7.502 -3.509 1.00 84.12 118 GLU A O 1
ATOM 917 N N . GLY A 1 119 ? 10.344 8.413 -5.565 1.00 84.12 119 GLY A N 1
ATOM 918 C CA . GLY A 1 119 ? 9.157 9.252 -5.404 1.00 84.12 119 GLY A CA 1
ATOM 919 C C . GLY A 1 119 ? 7.883 8.430 -5.190 1.00 84.12 119 GLY A C 1
ATOM 920 O O . GLY A 1 119 ? 7.070 8.753 -4.323 1.00 84.12 119 GLY A O 1
ATOM 921 N N . PHE A 1 120 ? 7.730 7.324 -5.920 1.00 86.75 120 PHE A N 1
ATOM 922 C CA . PHE A 1 120 ? 6.626 6.384 -5.736 1.00 86.75 120 PHE A CA 1
ATOM 923 C C . PHE A 1 120 ? 6.642 5.760 -4.332 1.00 86.75 120 PHE A C 1
ATOM 925 O O . PHE A 1 120 ? 5.626 5.778 -3.636 1.00 86.75 120 PHE A O 1
ATOM 932 N N . ASN A 1 121 ? 7.801 5.285 -3.875 1.00 89.81 121 ASN A N 1
ATOM 933 C CA . ASN A 1 121 ? 7.972 4.703 -2.542 1.00 89.81 121 ASN A CA 1
ATOM 934 C C . ASN A 1 121 ? 7.755 5.733 -1.425 1.00 89.81 121 ASN A C 1
ATOM 936 O O . ASN A 1 121 ? 7.181 5.412 -0.383 1.00 89.81 121 ASN A O 1
ATOM 940 N N . ALA A 1 122 ? 8.149 6.986 -1.642 1.00 88.19 122 ALA A N 1
ATOM 941 C CA . ALA A 1 122 ? 7.855 8.084 -0.730 1.00 88.19 122 ALA A CA 1
ATOM 942 C C . ALA A 1 122 ? 6.348 8.344 -0.613 1.00 88.19 122 ALA A C 1
ATOM 944 O O . ALA A 1 122 ? 5.817 8.421 0.495 1.00 88.19 122 ALA A O 1
ATOM 945 N N . ASN A 1 123 ? 5.649 8.410 -1.748 1.00 87.69 123 ASN A N 1
ATOM 946 C CA . ASN A 1 123 ? 4.198 8.568 -1.786 1.00 87.69 123 ASN A CA 1
ATOM 947 C C . ASN A 1 123 ? 3.481 7.395 -1.091 1.00 87.69 123 ASN A C 1
ATOM 949 O O . ASN A 1 123 ? 2.521 7.604 -0.352 1.00 87.69 123 ASN A O 1
ATOM 953 N N . LEU A 1 124 ? 3.976 6.162 -1.251 1.00 89.12 124 LEU A N 1
ATOM 954 C CA . LEU A 1 124 ? 3.455 5.002 -0.523 1.00 89.12 124 LEU A CA 1
ATOM 955 C C . LEU A 1 124 ? 3.565 5.165 0.993 1.00 89.12 124 LEU A C 1
ATOM 957 O O . LEU A 1 124 ? 2.579 4.970 1.707 1.00 89.12 124 LEU A O 1
ATOM 961 N N . ARG A 1 125 ? 4.751 5.548 1.483 1.00 90.19 125 ARG A N 1
ATOM 962 C CA . ARG A 1 125 ? 4.979 5.782 2.914 1.00 90.19 125 ARG A CA 1
ATOM 963 C C . ARG A 1 125 ? 4.066 6.881 3.445 1.00 90.19 125 ARG A C 1
ATOM 965 O O . ARG A 1 125 ? 3.486 6.705 4.515 1.00 90.19 125 ARG A O 1
ATOM 972 N N . LEU A 1 126 ? 3.892 7.970 2.699 1.00 90.38 126 LEU A N 1
ATOM 973 C CA . LEU A 1 126 ? 2.989 9.060 3.068 1.00 90.38 126 LEU A CA 1
ATOM 974 C C . LEU A 1 126 ? 1.569 8.543 3.316 1.00 90.38 126 LEU A C 1
ATOM 976 O O . LEU A 1 126 ? 1.009 8.745 4.394 1.00 90.38 126 LEU A O 1
ATOM 980 N N . TRP A 1 127 ? 1.008 7.822 2.345 1.00 90.69 127 TRP A N 1
ATOM 981 C CA . TRP A 1 127 ? -0.352 7.303 2.450 1.00 90.69 127 TRP A CA 1
ATOM 982 C C . TRP A 1 127 ? -0.522 6.262 3.539 1.00 90.69 127 TRP A C 1
ATOM 984 O O . TRP A 1 127 ? -1.534 6.267 4.238 1.00 90.69 127 TRP A O 1
ATOM 994 N N . GLN A 1 128 ? 0.459 5.378 3.702 1.00 90.75 128 GLN A N 1
ATOM 995 C CA . GLN A 1 128 ? 0.434 4.387 4.764 1.00 90.75 128 GLN A CA 1
ATOM 996 C C . GLN A 1 128 ? 0.381 5.060 6.139 1.00 90.75 128 GLN A C 1
ATOM 998 O O . GLN A 1 128 ? -0.541 4.776 6.903 1.00 90.75 128 GLN A O 1
ATOM 1003 N N . ASN A 1 129 ? 1.289 6.001 6.412 1.00 92.00 129 ASN A N 1
ATOM 1004 C CA . ASN A 1 129 ? 1.314 6.726 7.683 1.00 92.00 129 ASN A CA 1
ATOM 1005 C C . ASN A 1 129 ? 0.034 7.543 7.910 1.00 92.00 129 ASN A C 1
ATOM 1007 O O . ASN A 1 129 ? -0.533 7.497 9.000 1.00 92.00 129 ASN A O 1
ATOM 1011 N N . ALA A 1 130 ? -0.469 8.224 6.874 1.00 91.62 130 ALA A N 1
ATOM 1012 C CA . ALA A 1 130 ? -1.729 8.962 6.952 1.00 91.62 130 ALA A CA 1
ATOM 1013 C C . ALA A 1 130 ? -2.910 8.043 7.303 1.00 91.62 130 ALA A C 1
ATOM 1015 O O . ALA A 1 130 ? -3.756 8.392 8.125 1.00 91.62 130 ALA A O 1
ATOM 1016 N N . SER A 1 131 ? -2.967 6.854 6.696 1.00 91.38 131 SER A N 1
ATOM 1017 C CA . SER A 1 131 ? -4.043 5.893 6.945 1.00 91.38 131 SER A CA 1
ATOM 1018 C C . SER A 1 131 ? -3.966 5.257 8.330 1.00 91.38 131 SER A C 1
ATOM 1020 O O . SER A 1 131 ? -5.009 5.069 8.949 1.00 91.38 131 SER A O 1
ATOM 1022 N N . ASP A 1 132 ? -2.758 4.966 8.825 1.00 91.44 132 ASP A N 1
ATOM 1023 C CA . ASP A 1 132 ? -2.550 4.410 10.165 1.00 91.44 132 ASP A CA 1
ATOM 1024 C C . ASP A 1 132 ? -3.019 5.427 11.222 1.00 91.44 132 ASP A C 1
ATOM 1026 O O . ASP A 1 132 ? -3.758 5.070 12.141 1.00 91.44 132 ASP A O 1
ATOM 1030 N N . LEU A 1 133 ? -2.676 6.709 11.037 1.00 92.06 133 LEU A N 1
ATOM 1031 C CA . LEU A 1 133 ? -3.139 7.816 11.878 1.00 92.06 133 LEU A CA 1
ATOM 1032 C C . LEU A 1 133 ? -4.667 7.987 11.822 1.00 92.06 133 LEU A C 1
ATOM 1034 O O . LEU A 1 133 ? -5.321 8.092 12.859 1.00 92.06 133 LEU A O 1
ATOM 1038 N N . LEU A 1 134 ? -5.255 7.990 10.620 1.00 90.38 134 LEU A N 1
ATOM 1039 C CA . LEU A 1 134 ? -6.703 8.127 10.440 1.00 90.38 134 LEU A CA 1
ATOM 1040 C C . LEU A 1 134 ? -7.478 6.964 11.076 1.00 90.38 134 LEU A C 1
ATOM 1042 O O . LEU A 1 134 ? -8.535 7.182 11.668 1.00 90.38 134 LEU A O 1
ATOM 1046 N N . LEU A 1 135 ? -6.979 5.735 10.939 1.00 89.75 135 LEU A N 1
ATOM 1047 C CA . LEU A 1 135 ? -7.603 4.552 11.524 1.00 89.75 135 LEU A CA 1
ATOM 1048 C C . LEU A 1 135 ? -7.573 4.619 13.054 1.00 89.75 135 LEU A C 1
ATOM 1050 O O . LEU A 1 135 ? -8.598 4.362 13.679 1.00 89.75 135 LEU A O 1
ATOM 1054 N N . GLU A 1 136 ? -6.447 5.024 13.648 1.00 90.12 136 GLU A N 1
ATOM 1055 C CA . GLU A 1 136 ? -6.342 5.210 15.099 1.00 90.12 136 GLU A CA 1
ATOM 1056 C C . GLU A 1 136 ? -7.357 6.242 15.607 1.00 90.12 136 GLU A C 1
ATOM 1058 O O . GLU A 1 136 ? -8.118 5.964 16.531 1.00 90.12 136 GLU A O 1
ATOM 1063 N N . LEU A 1 137 ? -7.447 7.398 14.940 1.00 89.00 137 LEU A N 1
ATOM 1064 C CA . LEU A 1 137 ? -8.419 8.440 15.278 1.00 89.00 137 LEU A CA 1
ATOM 1065 C C . LEU A 1 137 ? -9.866 7.931 15.200 1.00 89.00 137 LEU A C 1
ATOM 1067 O O . LEU A 1 137 ? -10.666 8.223 16.089 1.00 89.00 137 LEU A O 1
ATOM 1071 N N . ARG A 1 138 ? -10.206 7.154 14.163 1.00 87.44 138 ARG A N 1
ATOM 1072 C CA . ARG A 1 138 ? -11.544 6.559 13.999 1.00 87.44 138 ARG A CA 1
ATOM 1073 C C . ARG A 1 138 ? -11.856 5.538 15.100 1.00 87.44 138 ARG A C 1
ATOM 1075 O O . ARG A 1 138 ? -12.963 5.557 15.629 1.00 87.44 138 ARG A O 1
ATOM 1082 N N . LEU A 1 139 ? -10.897 4.688 15.473 1.00 85.94 139 LEU A N 1
ATOM 1083 C CA . LEU A 1 139 ? -11.062 3.707 16.556 1.00 85.94 139 LEU A CA 1
ATOM 1084 C C . LEU A 1 139 ? -11.263 4.385 17.916 1.00 85.94 139 LEU A C 1
ATOM 1086 O O . LEU A 1 139 ? -12.139 3.987 18.682 1.00 85.94 139 LEU A O 1
ATOM 1090 N N . MET A 1 140 ? -10.493 5.438 18.198 1.00 85.25 140 MET A N 1
ATOM 1091 C CA . MET A 1 140 ? -10.654 6.228 19.419 1.00 85.25 140 MET A CA 1
ATOM 1092 C C . MET A 1 140 ? -12.025 6.911 19.474 1.00 85.25 140 MET A C 1
ATOM 1094 O O . MET A 1 140 ? -12.660 6.931 20.526 1.00 85.25 140 MET A O 1
ATOM 1098 N N . GLN A 1 141 ? -12.501 7.458 18.351 1.00 84.06 141 GLN A N 1
ATOM 1099 C CA . GLN A 1 141 ? -13.828 8.073 18.266 1.00 84.06 141 GLN A CA 1
ATOM 1100 C C . GLN A 1 141 ? -14.952 7.064 18.527 1.00 84.06 141 GLN A C 1
ATOM 1102 O O . GLN A 1 141 ? -15.848 7.368 19.311 1.00 84.06 141 GLN A O 1
ATOM 1107 N N . ASP A 1 142 ? -14.891 5.881 17.912 1.00 84.38 142 ASP A N 1
ATOM 1108 C CA . ASP A 1 142 ? -15.889 4.819 18.097 1.00 84.38 142 ASP A CA 1
ATOM 1109 C C . ASP A 1 142 ? -15.964 4.364 19.563 1.00 84.38 142 ASP A C 1
ATOM 1111 O O . ASP A 1 142 ? -17.041 4.334 20.160 1.00 84.38 142 ASP A O 1
ATOM 1115 N N . ARG A 1 143 ? -14.809 4.127 20.197 1.00 80.44 143 ARG A N 1
ATOM 1116 C CA . ARG A 1 143 ? -14.740 3.760 21.618 1.00 80.44 143 ARG A CA 1
ATOM 1117 C C . ARG A 1 143 ? -15.334 4.838 22.526 1.00 80.44 143 ARG A C 1
ATOM 1119 O O . ARG A 1 143 ? -16.118 4.537 23.419 1.00 80.44 143 ARG A O 1
ATOM 1126 N N . ASN A 1 144 ? -15.010 6.100 22.258 1.00 74.38 144 ASN A N 1
ATOM 1127 C CA . ASN A 1 144 ? -15.512 7.227 23.036 1.00 74.38 144 ASN A CA 1
ATOM 1128 C C . ASN A 1 144 ? -17.042 7.389 22.896 1.00 74.38 144 ASN A C 1
ATOM 1130 O O . ASN A 1 144 ? -17.735 7.704 23.861 1.00 74.38 144 ASN A O 1
ATOM 1134 N N . GLN A 1 145 ? -17.597 7.110 21.710 1.00 74.00 145 GLN A N 1
ATOM 1135 C CA . GLN A 1 145 ? -19.049 7.069 21.498 1.00 74.00 145 GLN A CA 1
ATOM 1136 C C . GLN A 1 145 ? -19.724 5.915 22.255 1.00 74.00 145 GLN A C 1
ATOM 1138 O O . GLN A 1 145 ? -20.819 6.101 22.790 1.00 74.00 145 GLN A O 1
ATOM 1143 N N . GLN A 1 146 ? -19.079 4.747 22.339 1.00 68.19 146 GLN A N 1
ATOM 1144 C CA . GLN A 1 146 ? -19.587 3.599 23.096 1.00 68.19 146 GLN A CA 1
ATOM 1145 C C . GLN A 1 146 ? -19.576 3.854 24.613 1.00 68.19 146 GLN A C 1
ATOM 1147 O O . GLN A 1 146 ? -20.581 3.588 25.276 1.00 68.19 146 GLN A O 1
ATOM 1152 N N . ASP A 1 147 ? -18.509 4.440 25.161 1.00 62.81 147 ASP A N 1
ATOM 1153 C CA . ASP A 1 147 ? -18.389 4.718 26.602 1.00 62.81 147 ASP A CA 1
ATOM 1154 C C . ASP A 1 147 ? -19.414 5.763 27.090 1.00 62.81 147 ASP A C 1
ATOM 1156 O O . ASP A 1 147 ? -20.030 5.590 28.149 1.00 62.81 147 ASP A O 1
ATOM 1160 N N . LEU A 1 148 ? -19.701 6.790 26.276 1.00 59.44 148 LEU A N 1
ATOM 1161 C CA . LEU A 1 148 ? -20.747 7.790 26.547 1.00 59.44 148 LEU A CA 1
ATOM 1162 C C . LEU A 1 148 ? -22.164 7.193 26.596 1.00 59.44 148 LEU A C 1
ATOM 1164 O O . LEU A 1 148 ? -23.043 7.753 27.251 1.00 59.44 148 LEU A O 1
ATOM 1168 N N . SER A 1 149 ? -22.400 6.063 25.921 1.00 59.56 149 SER A N 1
ATOM 1169 C CA . SER A 1 149 ? -23.695 5.370 25.940 1.00 59.56 149 SER A CA 1
ATOM 1170 C C . SER A 1 149 ? -23.915 4.512 27.195 1.00 59.56 149 SER A C 1
ATOM 1172 O O . SER A 1 149 ? -25.059 4.184 27.511 1.00 59.56 149 SER A O 1
ATOM 1174 N N . MET A 1 150 ? -22.844 4.180 27.931 1.00 58.38 150 MET A N 1
ATOM 1175 C CA . MET A 1 150 ? -22.862 3.207 29.032 1.00 58.38 150 MET A CA 1
ATOM 1176 C C . MET A 1 150 ? -22.601 3.806 30.425 1.00 58.38 150 MET A C 1
ATOM 1178 O O . MET A 1 150 ? -22.992 3.184 31.413 1.00 58.38 150 MET A O 1
ATOM 1182 N N . SER A 1 151 ? -22.002 5.001 30.564 1.00 52.22 151 SER A N 1
ATOM 1183 C CA . SER A 1 151 ? -21.867 5.654 31.883 1.00 52.22 151 SER A CA 1
ATOM 1184 C C . SER A 1 151 ? -21.494 7.147 31.835 1.00 52.22 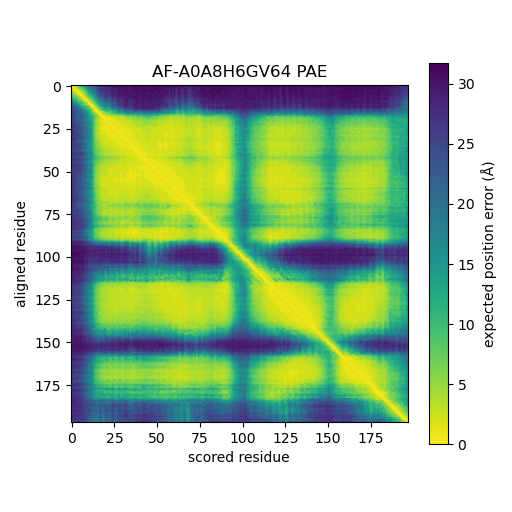151 SER A C 1
ATOM 1186 O O . SER A 1 151 ? -20.713 7.583 30.999 1.00 52.22 151 SER A O 1
ATOM 1188 N N . ASN A 1 152 ? -22.019 7.925 32.795 1.00 54.50 152 ASN A N 1
ATOM 1189 C CA . ASN A 1 152 ? -21.755 9.357 33.043 1.00 54.50 152 ASN A CA 1
ATOM 1190 C C . ASN A 1 152 ? -20.334 9.645 33.591 1.00 54.50 152 ASN A C 1
ATOM 1192 O O . ASN A 1 152 ? -20.186 10.331 34.604 1.00 54.50 152 ASN A O 1
ATOM 1196 N N . LEU A 1 153 ? -19.274 9.131 32.969 1.00 52.62 153 LEU A N 1
ATOM 1197 C CA . LEU A 1 153 ? -17.902 9.465 33.363 1.00 52.62 153 LEU A CA 1
ATOM 1198 C C . LEU A 1 153 ? -17.097 9.952 32.160 1.00 52.62 153 LEU A C 1
ATOM 1200 O O . LEU A 1 153 ? -17.238 9.465 31.046 1.00 52.62 153 LEU A O 1
ATOM 1204 N N . GLN A 1 154 ? -16.316 11.000 32.417 1.00 54.75 154 GLN A N 1
ATOM 1205 C CA . GLN A 1 154 ? -15.600 11.804 31.433 1.00 54.75 154 GLN A CA 1
ATOM 1206 C C . GLN A 1 154 ? -14.764 10.957 30.459 1.00 54.75 154 GLN A C 1
ATOM 1208 O O . GLN A 1 154 ? -14.184 9.953 30.877 1.00 54.75 154 GLN A O 1
ATOM 1213 N N . PRO A 1 155 ? -14.614 11.404 29.198 1.00 55.34 155 PRO A N 1
ATOM 1214 C CA . PRO A 1 155 ? -13.779 10.731 28.217 1.00 55.34 155 PRO A CA 1
ATOM 1215 C C . PRO A 1 155 ? -12.306 10.917 28.589 1.00 55.34 155 PRO A C 1
ATOM 1217 O O . PRO A 1 155 ? -11.659 11.883 28.184 1.00 55.34 155 PRO A O 1
ATOM 1220 N N . LEU A 1 156 ? -11.767 10.015 29.404 1.00 59.72 156 LEU A N 1
ATOM 1221 C CA . LEU A 1 156 ? -10.342 9.988 29.682 1.00 59.72 156 LEU A CA 1
ATOM 1222 C C . LEU A 1 156 ? -9.679 9.182 28.566 1.00 59.72 156 LEU A C 1
ATOM 1224 O O . LEU A 1 156 ? -9.586 7.961 28.657 1.00 59.72 156 LEU A O 1
ATOM 1228 N N . ILE A 1 157 ? -9.231 9.871 27.509 1.00 65.81 157 ILE A N 1
ATOM 1229 C CA . ILE A 1 157 ? -8.253 9.294 26.575 1.00 65.81 157 ILE A CA 1
ATOM 1230 C C . ILE A 1 157 ? -7.122 8.746 27.443 1.00 65.81 157 ILE A C 1
ATOM 1232 O O . ILE A 1 157 ? -6.491 9.502 28.190 1.00 65.81 157 ILE A O 1
ATOM 1236 N N . SER A 1 158 ? -6.909 7.433 27.409 1.00 76.12 158 SER A N 1
ATOM 1237 C CA . SER A 1 158 ? -5.871 6.819 28.226 1.00 76.12 158 SER A CA 1
ATOM 1238 C C . SER A 1 158 ? -4.507 7.356 27.789 1.00 76.12 158 SER A C 1
ATOM 1240 O O . SER A 1 158 ? -4.287 7.638 26.608 1.00 76.12 158 SER A O 1
ATOM 1242 N N . ALA A 1 159 ? -3.569 7.497 28.729 1.00 80.31 159 ALA A N 1
ATOM 1243 C CA . ALA A 1 159 ? -2.214 7.955 28.407 1.00 80.31 159 ALA A CA 1
ATOM 1244 C C . ALA A 1 159 ? -1.588 7.122 27.269 1.00 80.31 159 ALA A C 1
ATOM 1246 O O . ALA A 1 159 ? -0.961 7.670 26.373 1.00 80.31 159 ALA A O 1
ATOM 1247 N N . GLN A 1 160 ? -1.878 5.818 27.241 1.00 83.06 160 GLN A N 1
ATOM 1248 C CA . GLN A 1 160 ? -1.418 4.891 26.211 1.00 83.06 160 GLN A CA 1
ATOM 1249 C C . GLN A 1 160 ? -1.986 5.180 24.808 1.00 83.06 160 GLN A C 1
ATOM 1251 O O . GLN A 1 160 ? -1.261 5.058 23.821 1.00 83.06 160 GLN A O 1
ATOM 1256 N N . GLU A 1 161 ? -3.266 5.549 24.690 1.00 82.88 161 GLU A N 1
ATOM 1257 C CA . GLU A 1 161 ? -3.871 5.931 23.401 1.00 82.88 161 GLU A CA 1
ATOM 1258 C C . GLU A 1 161 ? -3.261 7.230 22.878 1.00 82.88 161 GLU A C 1
ATOM 1260 O O . GLU A 1 161 ? -2.960 7.344 21.690 1.00 82.88 161 GLU A O 1
ATOM 1265 N N . LYS A 1 162 ? -3.023 8.190 23.778 1.00 85.62 162 LYS A N 1
ATOM 1266 C CA . LYS A 1 162 ? -2.353 9.440 23.430 1.00 85.62 162 LYS A CA 1
ATOM 1267 C C . LYS A 1 162 ? -0.918 9.195 22.957 1.00 85.62 162 LYS A C 1
ATOM 1269 O O . LYS A 1 162 ? -0.560 9.683 21.893 1.00 85.62 162 LYS A O 1
ATOM 1274 N N . ASP A 1 163 ? -0.141 8.389 23.679 1.00 90.50 163 ASP A N 1
ATOM 1275 C CA . ASP A 1 163 ? 1.237 8.055 23.298 1.00 90.50 163 ASP A CA 1
ATOM 1276 C C . ASP A 1 163 ? 1.294 7.377 21.920 1.00 90.50 163 ASP A C 1
ATOM 1278 O O . ASP A 1 163 ? 2.161 7.675 21.094 1.00 90.50 163 ASP A O 1
ATOM 1282 N N . ARG A 1 164 ? 0.341 6.479 21.636 1.00 90.56 164 ARG A N 1
ATOM 1283 C CA . ARG A 1 164 ? 0.231 5.817 20.331 1.00 90.56 164 ARG A CA 1
ATOM 1284 C C . ARG A 1 164 ? -0.119 6.803 19.218 1.00 90.56 164 ARG A C 1
ATOM 1286 O O . ARG A 1 164 ? 0.470 6.726 18.139 1.00 90.56 164 ARG A O 1
ATOM 1293 N N . LEU A 1 165 ? -1.050 7.719 19.472 1.00 91.88 165 LEU A N 1
ATOM 1294 C CA . LEU A 1 165 ? -1.427 8.757 18.520 1.00 91.88 165 LEU A CA 1
ATOM 1295 C C . LEU A 1 165 ? -0.262 9.714 18.240 1.00 91.88 165 LEU A C 1
ATOM 1297 O O . LEU A 1 165 ? 0.013 10.006 17.078 1.00 91.88 165 LEU A O 1
ATOM 1301 N N . ASP A 1 166 ? 0.453 10.141 19.281 1.00 92.88 166 ASP A N 1
ATOM 1302 C CA . ASP A 1 166 ? 1.624 11.012 19.173 1.00 92.88 166 ASP A CA 1
ATOM 1303 C C . ASP A 1 166 ? 2.729 10.332 18.349 1.00 92.88 166 ASP A C 1
ATOM 1305 O O . ASP A 1 166 ? 3.293 10.943 17.438 1.00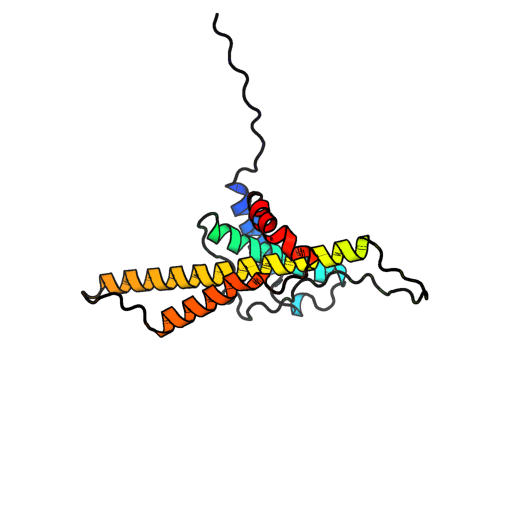 92.88 166 ASP A O 1
ATOM 1309 N N . ALA A 1 167 ? 2.981 9.038 18.574 1.00 94.69 167 ALA A N 1
ATOM 1310 C CA . ALA A 1 167 ? 3.938 8.268 17.781 1.00 94.69 167 ALA A CA 1
ATOM 1311 C C . ALA A 1 167 ? 3.545 8.181 16.292 1.00 94.69 167 ALA A C 1
ATOM 1313 O O . ALA A 1 167 ? 4.395 8.348 15.413 1.00 94.69 167 ALA A O 1
ATOM 1314 N N . LEU A 1 168 ? 2.262 7.944 15.991 1.00 93.88 168 LEU A N 1
ATOM 1315 C CA . LEU A 1 168 ? 1.755 7.913 14.613 1.00 93.88 168 LEU A CA 1
ATOM 1316 C C . LEU A 1 168 ? 1.824 9.288 13.946 1.00 93.88 168 LEU A C 1
ATOM 1318 O O . LEU A 1 168 ? 2.191 9.381 12.775 1.00 93.88 168 LEU A O 1
ATOM 1322 N N . TYR A 1 169 ? 1.511 10.348 14.690 1.00 92.44 169 TYR A N 1
ATOM 1323 C CA . TYR A 1 169 ? 1.594 11.719 14.208 1.00 92.44 169 TYR A CA 1
ATOM 1324 C C . TYR A 1 169 ? 3.032 12.105 13.864 1.00 92.44 169 TYR A C 1
ATOM 1326 O O . TYR A 1 169 ? 3.272 12.573 12.752 1.00 92.44 169 TYR A O 1
ATOM 1334 N N . VAL A 1 170 ? 3.993 11.841 14.761 1.00 94.19 170 VAL A N 1
ATOM 1335 C CA . VAL A 1 170 ? 5.423 12.076 14.501 1.00 94.19 170 VAL A CA 1
ATOM 1336 C C . VAL A 1 170 ? 5.857 11.327 13.247 1.00 94.19 170 VAL A C 1
ATOM 1338 O O . VAL A 1 170 ? 6.409 11.933 12.336 1.00 94.19 170 VAL A O 1
ATOM 1341 N N . ARG A 1 171 ? 5.529 10.034 13.142 1.00 92.88 171 ARG A N 1
ATOM 1342 C CA . ARG A 1 171 ? 5.883 9.227 11.969 1.00 92.88 171 ARG A CA 1
ATOM 1343 C C . ARG A 1 171 ? 5.265 9.765 10.676 1.00 92.88 171 ARG A C 1
ATOM 1345 O O . ARG A 1 171 ? 5.896 9.679 9.631 1.00 92.88 171 ARG A O 1
ATOM 1352 N N . PHE A 1 172 ? 4.048 10.306 10.725 1.00 90.75 172 PHE A N 1
ATOM 1353 C CA . PHE A 1 172 ? 3.406 10.926 9.567 1.00 90.75 172 PHE A CA 1
ATOM 1354 C C . PHE A 1 172 ? 4.098 12.225 9.147 1.00 90.75 172 PHE A C 1
ATOM 1356 O O . PHE A 1 172 ? 4.404 12.377 7.966 1.00 90.75 172 PHE A O 1
ATOM 1363 N N . ILE A 1 173 ? 4.384 13.138 10.079 1.00 87.25 173 ILE A N 1
ATOM 1364 C CA . ILE A 1 173 ? 5.004 14.424 9.728 1.00 87.25 173 ILE A CA 1
ATOM 1365 C C . ILE A 1 173 ? 6.459 14.268 9.276 1.00 87.25 173 ILE A C 1
ATOM 1367 O O . ILE A 1 173 ? 6.892 15.037 8.426 1.00 87.25 173 ILE A O 1
ATOM 1371 N N . THR A 1 174 ? 7.181 13.260 9.780 1.00 89.75 174 THR A N 1
ATOM 1372 C CA . THR A 1 174 ? 8.587 13.024 9.420 1.00 89.75 174 THR A CA 1
ATOM 1373 C C . THR A 1 174 ? 8.777 12.036 8.271 1.00 89.75 174 THR A C 1
ATOM 1375 O O . THR A 1 174 ? 9.900 11.831 7.819 1.00 89.75 174 THR A O 1
ATOM 1378 N N . CYS A 1 175 ? 7.713 11.414 7.736 1.00 86.69 175 CYS A N 1
ATOM 1379 C CA . CYS A 1 175 ? 7.865 10.351 6.727 1.00 86.69 175 CYS A CA 1
ATOM 1380 C C . CYS A 1 175 ? 8.510 10.802 5.405 1.00 86.69 175 CYS A C 1
ATOM 1382 O O . CYS A 1 175 ? 8.886 9.951 4.590 1.00 86.69 175 CYS A O 1
ATOM 1384 N N . LEU A 1 176 ? 8.606 12.116 5.183 1.00 80.88 176 LEU A N 1
ATOM 1385 C CA . LEU A 1 176 ? 9.223 12.729 4.009 1.00 80.88 176 LEU A CA 1
ATOM 1386 C C . LEU A 1 176 ? 10.573 13.403 4.312 1.00 80.88 176 LEU A C 1
ATOM 1388 O O . LEU A 1 176 ? 11.211 13.879 3.375 1.00 80.88 176 LEU A O 1
ATOM 1392 N N . ASP A 1 177 ? 11.027 13.425 5.567 1.00 83.56 177 ASP A N 1
ATOM 1393 C CA . ASP A 1 177 ? 12.291 14.075 5.948 1.00 83.56 177 ASP A CA 1
ATOM 1394 C C . ASP A 1 177 ? 13.502 13.331 5.369 1.00 83.56 177 ASP A C 1
ATOM 1396 O O . ASP A 1 177 ? 14.480 13.945 4.942 1.00 83.56 177 ASP A O 1
ATOM 1400 N N . ASP A 1 178 ? 13.388 12.007 5.243 1.00 78.25 178 ASP A N 1
ATOM 1401 C CA . ASP A 1 178 ? 14.419 11.131 4.679 1.00 78.25 178 ASP A CA 1
ATOM 1402 C C . ASP A 1 178 ? 14.419 11.107 3.137 1.00 78.25 178 ASP A C 1
ATOM 1404 O O . ASP A 1 178 ? 15.017 10.223 2.515 1.00 78.25 178 ASP A O 1
ATOM 1408 N N . LEU A 1 179 ? 13.712 12.036 2.481 1.00 79.94 179 LEU A N 1
ATOM 1409 C CA . LEU A 1 179 ? 13.712 12.104 1.023 1.00 79.94 179 LEU A CA 1
ATOM 1410 C C . LEU A 1 179 ? 15.069 12.569 0.485 1.00 79.94 179 LEU A C 1
ATOM 1412 O O . LEU A 1 179 ? 15.647 13.520 1.017 1.00 79.94 179 LEU A O 1
ATOM 1416 N N . PRO A 1 180 ? 15.536 11.998 -0.639 1.00 77.81 180 PRO A N 1
ATOM 1417 C CA . PRO A 1 180 ? 16.683 12.529 -1.353 1.00 77.81 180 PRO A CA 1
ATOM 1418 C C . PRO A 1 180 ? 16.511 14.021 -1.701 1.00 77.81 180 PRO A C 1
ATOM 1420 O O . PRO A 1 180 ? 15.393 14.449 -2.017 1.00 77.81 180 PRO A O 1
ATOM 1423 N N . PRO A 1 181 ? 17.597 14.820 -1.731 1.00 76.62 181 PRO A N 1
ATOM 1424 C CA . PRO A 1 181 ? 17.521 16.272 -1.929 1.00 76.62 181 PRO A CA 1
ATOM 1425 C C . PRO A 1 181 ? 16.745 16.708 -3.181 1.00 76.62 181 PRO A C 1
ATOM 1427 O O . PRO A 1 181 ? 16.058 17.726 -3.168 1.00 76.62 181 PRO A O 1
ATOM 1430 N N . TYR A 1 182 ? 16.797 15.916 -4.256 1.00 76.06 182 TYR A N 1
ATOM 1431 C CA . TYR A 1 182 ? 16.074 16.188 -5.503 1.00 76.06 182 TYR A CA 1
ATOM 1432 C C . TYR A 1 182 ? 14.552 16.002 -5.404 1.00 76.06 182 TYR A C 1
ATOM 1434 O O . TYR A 1 182 ? 13.830 16.536 -6.242 1.00 76.06 182 TYR A O 1
ATOM 1442 N N . LEU A 1 183 ? 14.044 15.286 -4.395 1.00 71.38 183 LEU A N 1
ATOM 1443 C CA . LEU A 1 183 ? 12.606 15.132 -4.134 1.00 71.38 183 LEU A CA 1
ATOM 1444 C C . LEU A 1 183 ? 12.085 16.126 -3.086 1.00 71.38 183 LEU A C 1
ATOM 1446 O O . LEU A 1 183 ? 10.900 16.461 -3.107 1.00 71.38 183 LEU A O 1
ATOM 1450 N N . GLN A 1 184 ? 12.952 16.659 -2.218 1.00 70.50 184 GLN A N 1
ATOM 1451 C CA . GLN A 1 184 ? 12.562 17.612 -1.169 1.00 70.50 184 GLN A CA 1
ATOM 1452 C C . GLN A 1 184 ? 11.944 18.901 -1.740 1.00 70.50 184 GLN A C 1
ATOM 1454 O O . GLN A 1 184 ? 10.971 19.420 -1.189 1.00 70.50 184 GLN A O 1
ATOM 1459 N N . SER A 1 185 ? 12.428 19.376 -2.896 1.00 63.25 185 SER A N 1
ATOM 1460 C CA . SER A 1 185 ? 11.896 20.569 -3.579 1.00 63.25 185 SER A CA 1
ATOM 1461 C C . SER A 1 185 ? 10.470 20.400 -4.131 1.00 63.25 185 SER A C 1
ATOM 1463 O O . SER A 1 185 ? 9.808 21.396 -4.418 1.00 63.25 185 SER A O 1
ATOM 1465 N N . TYR A 1 186 ? 9.982 19.160 -4.268 1.00 58.88 186 TYR A N 1
ATOM 1466 C CA . TYR A 1 186 ? 8.679 18.824 -4.862 1.00 58.88 186 TYR A CA 1
ATOM 1467 C C . TYR A 1 186 ? 7.643 18.340 -3.840 1.00 58.88 186 TYR A C 1
ATOM 1469 O O . TYR A 1 186 ? 6.525 17.990 -4.219 1.00 58.88 186 TYR A O 1
ATOM 1477 N N . THR A 1 187 ? 7.967 18.356 -2.547 1.00 55.12 187 THR A N 1
ATOM 1478 C CA . THR A 1 187 ? 7.063 17.952 -1.453 1.00 55.12 187 THR A CA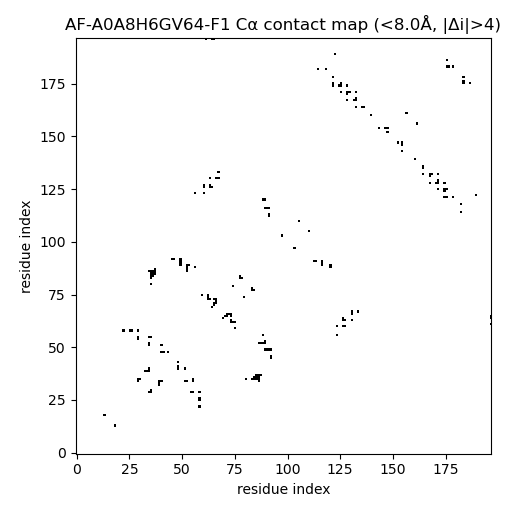 1
ATOM 1479 C C . THR A 1 187 ? 5.695 18.645 -1.529 1.00 55.12 187 THR A C 1
ATOM 1481 O O . THR A 1 187 ? 4.663 17.995 -1.379 1.00 55.12 187 THR A O 1
ATOM 1484 N N . ALA A 1 188 ? 5.655 19.928 -1.901 1.00 49.19 188 ALA A N 1
ATOM 1485 C CA . ALA A 1 188 ? 4.412 20.681 -2.111 1.00 49.19 188 ALA A CA 1
ATOM 1486 C C . ALA A 1 188 ? 3.594 20.253 -3.356 1.00 49.19 188 ALA A C 1
ATOM 1488 O O . ALA A 1 188 ? 2.395 20.529 -3.434 1.00 49.19 188 ALA A O 1
ATOM 1489 N N .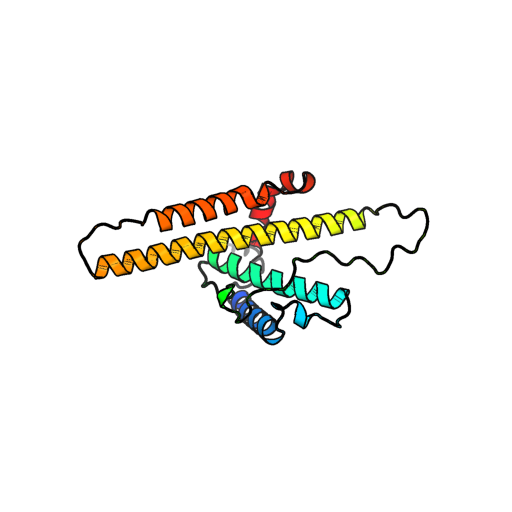 LEU A 1 189 ? 4.216 19.599 -4.344 1.00 46.78 189 LEU A N 1
ATOM 1490 C CA . LEU A 1 189 ? 3.574 19.140 -5.584 1.00 46.78 189 LEU A CA 1
ATOM 1491 C C . LEU A 1 189 ? 3.000 17.723 -5.466 1.00 46.78 189 LEU A C 1
ATOM 1493 O O . LEU A 1 189 ? 1.984 17.441 -6.104 1.00 46.78 189 LEU A O 1
ATOM 1497 N N . ILE A 1 190 ? 3.566 16.870 -4.605 1.00 50.84 190 ILE A N 1
ATOM 1498 C CA . ILE A 1 190 ? 3.022 15.532 -4.306 1.00 50.84 190 ILE A CA 1
ATOM 1499 C C . ILE A 1 190 ? 1.560 15.653 -3.851 1.00 50.84 190 ILE A C 1
ATOM 1501 O O . ILE A 1 190 ? 0.684 15.003 -4.422 1.00 50.84 190 ILE A O 1
ATOM 1505 N N . PHE A 1 191 ? 1.270 16.601 -2.953 1.00 47.09 191 PHE A N 1
ATOM 1506 C CA . PHE A 1 191 ? -0.089 16.902 -2.486 1.00 47.09 191 PHE A CA 1
ATOM 1507 C C . PHE A 1 191 ? -1.034 17.465 -3.564 1.00 47.09 191 PHE A C 1
ATOM 1509 O O . PHE A 1 191 ? -2.246 17.371 -3.403 1.00 47.09 191 PHE A O 1
ATOM 1516 N N . LYS A 1 192 ? -0.526 18.025 -4.674 1.00 37.84 192 LYS A N 1
ATOM 1517 C CA . LYS A 1 192 ? -1.360 18.523 -5.789 1.00 37.84 192 LYS A CA 1
ATOM 1518 C C . LYS A 1 192 ? -1.722 17.441 -6.811 1.00 37.84 192 LYS A C 1
ATOM 1520 O O . LYS A 1 192 ? -2.763 17.553 -7.452 1.00 37.84 192 LYS A O 1
ATOM 1525 N N . SER A 1 193 ? -0.906 16.393 -6.957 1.00 40.19 193 SER A N 1
ATOM 1526 C CA . SER A 1 193 ? -1.196 15.267 -7.870 1.00 40.19 193 SER A CA 1
ATOM 1527 C C . SER A 1 193 ? -2.348 14.364 -7.395 1.00 40.19 193 SER A C 1
ATOM 1529 O O . SER A 1 193 ? -2.906 13.597 -8.175 1.00 40.19 193 SER A O 1
ATOM 1531 N N . LEU A 1 194 ? -2.751 14.519 -6.130 1.00 43.78 194 LEU A N 1
ATOM 1532 C CA . LEU A 1 194 ? -3.857 13.815 -5.482 1.00 43.78 194 LEU A CA 1
ATOM 1533 C C . LEU A 1 194 ? -5.241 14.069 -6.094 1.00 43.78 194 LEU A C 1
ATOM 1535 O O . LEU A 1 194 ? -6.166 13.320 -5.808 1.00 43.78 194 LEU A O 1
ATOM 1539 N N . SER A 1 195 ? -5.391 15.095 -6.933 1.00 33.44 195 SER A N 1
ATOM 1540 C CA . SER A 1 195 ? -6.673 15.444 -7.561 1.00 33.44 195 SER A CA 1
ATOM 1541 C C . SER A 1 195 ? -7.040 14.575 -8.775 1.00 33.44 195 SER A C 1
ATOM 1543 O O . SER A 1 195 ? -8.018 14.881 -9.453 1.00 33.44 195 SER A O 1
ATOM 1545 N N . ILE A 1 196 ? -6.256 13.535 -9.092 1.00 35.41 196 ILE A N 1
ATOM 1546 C CA . ILE A 1 196 ? -6.496 12.633 -10.239 1.00 35.41 196 ILE A CA 1
ATOM 1547 C C . ILE A 1 196 ? -7.102 11.276 -9.810 1.00 35.41 196 ILE A C 1
ATOM 1549 O O . ILE A 1 196 ? -7.444 10.468 -10.672 1.00 35.41 196 ILE A O 1
ATOM 1553 N N . VAL A 1 197 ? -7.314 11.031 -8.509 1.00 40.09 197 VAL A N 1
ATOM 1554 C CA . VAL A 1 197 ? -8.012 9.822 -8.014 1.00 40.09 197 VAL A CA 1
ATOM 1555 C C . VAL A 1 197 ? -9.430 10.138 -7.551 1.00 40.09 197 VAL A C 1
ATOM 1557 O O . VAL A 1 197 ? -9.584 11.020 -6.680 1.00 40.09 197 VAL A O 1
#

Mean predicted aligned error: 12.08 Å

Organism: NCBI:txid100902

Radius of gyration: 22.08 Å; Cα contacts (8 Å, |Δi|>4): 117; chains: 1; bounding box: 69×56×63 Å

Foldseek 3Di:
DDDDDDDDDPDCLDPVVVVVVVLVVLVVVLVVCVLLDLVSLPPPDLVVNLVSLVSNLVSQLVLLLCCVVVVDDRPDDQVNDPNGGPRDQRQDDPDPDPPPDPDPDCDPVNVVRRLVSLVSVLSSQLSVLSSVLVVLVVVLVVVQVVVVVPDPDDSDPDPVSVVVNVVSVVSNVCSCVPRDPVCVVCPVVSVVVSVSD

Secondary structure (DSSP, 8-state):
--PPPPPP-------HHHHHHHHHHHHHHHHHTTTT-GGGGTTS-HHHHHHHHHHHHHHHHHHHHHHHHS-PPP---GGGSTT---PPPP-----S-----TT----HHHHHHHHHHHHHHHHHHHHHHHHHHHHHHHHHHHHHHHHHHH-S------HHHHHHHHHHHHHHHHTTTTS-HHHHTTHHHHHHHGGG-

Solvent-accessible surface area (backbone atoms only — not comparable to full-atom values): 11942 Å² total; per-residue (Å²): 142,81,82,82,80,81,82,76,84,80,72,83,70,72,64,74,73,55,57,55,55,55,48,52,52,51,49,52,50,38,57,74,63,35,36,44,36,46,77,67,39,64,93,53,56,71,68,57,34,47,53,42,34,44,52,34,52,52,49,51,43,48,34,36,49,38,24,69,78,67,71,40,77,77,76,74,51,66,82,72,34,97,86,37,71,59,44,64,79,67,82,70,79,78,69,84,66,81,70,92,53,96,76,81,68,84,47,73,68,54,56,54,51,52,54,48,39,52,51,50,53,44,53,46,49,46,41,50,33,50,42,54,40,52,50,49,54,51,53,52,51,54,52,53,56,54,48,63,76,74,45,102,65,78,90,71,79,46,71,67,58,51,53,52,49,50,53,35,49,52,51,40,76,48,56,62,70,84,46,58,76,87,51,57,83,43,57,79,52,58,72,60,62,59,80,80,115

pLDDT: mean 76.01, std 18.6, range [33.44, 95.81]

Sequence (197 aa):
MTSPTPDSPQSPAGKPKYSWHIFGEATRLAQVMQLNLETSLEGLQPIEAELRRRAFWIVYMGDKSAAILNNRPITIHKFSFESGITTSYPSGIEDEAPVLSPGNLVTNSDVVRITCIEGFNANLRLWQNASDLLLELRLMQDRNQQDLSMSNLQPLISAQEKDRLDALYVRFITCLDDLPPYLQSYTALIFKSLSIV